Protein AF-0000000067528818 (afdb_homodimer)

Radius of gyration: 18.02 Å; Cα contacts (8 Å, |Δi|>4): 365; chains: 2; bounding box: 29×52×36 Å

Foldseek 3Di:
DQVVVLVVLLVCLVPPVVLDQDDLVSQQVCLVVVNDQAEEAAQPPDQPDDPVRSVVVNVVSCVVSVHHYDHHHHPVSSCVSNVNPDPDDPDDDDDDDDDPCVVVVVVVVVVD/DQVVVLVVLLVCLVPPVVLDQDDLVSQQVCLVVVNDQAEEAEQPPDQPDDPVRSVVVNVVSCVVSVHHYDHHHHPVSSCVSNVNPDPDDPDDDDDDDDDPCVVVVVVVVVVD

Secondary structure (DSSP, 8-state):
-HHHHHHHHHHHHHHHGGGEEESHHHHHHHHHTT-EEEEEE-TT--TTS-TT-HHHHHHHHHHHTT--EEE-S-HHHHHHHTT-------EEEEESS--TTHHHHHHHHHH-/-HHHHHHHHHHHHHHHGGGEEESHHHHHHHHHTT-EEEEEE-TT--TTS-TT-HHHHHHHHHHHTT--EEE-S-HHHHHHHTT-------EEEEESS--TTHHHHHHHHHH-

Solvent-accessible surface area (backbone atoms only — not comparable to full-atom values): 12079 Å² total; per-residue (Å²): 107,51,65,58,49,48,53,50,47,31,50,35,47,74,76,44,44,87,40,53,27,71,24,62,48,44,32,47,50,33,48,75,68,72,35,52,54,37,38,42,26,22,60,71,55,69,77,76,53,60,99,77,31,59,64,56,52,40,53,50,50,29,58,74,67,68,38,53,65,45,74,41,53,42,23,64,56,49,11,59,38,59,70,43,74,68,38,51,35,45,26,40,25,36,44,60,71,94,55,100,52,49,68,61,50,53,53,49,59,69,70,101,107,51,65,58,49,47,52,50,46,31,50,36,47,74,76,45,44,85,40,53,26,70,24,63,49,44,32,47,51,33,48,75,68,71,35,54,55,37,38,42,26,22,59,73,54,68,76,77,51,58,97,78,28,60,65,56,52,40,53,51,51,30,59,74,67,68,39,53,65,46,73,42,51,41,23,64,54,51,12,58,38,61,69,43,74,66,37,50,33,45,26,39,23,37,46,60,70,93,54,100,52,48,67,61,51,51,52,49,59,70,70,101

Nearest PDB structures (foldseek):
  2aif-assembly1_A  TM=6.571E-01  e=7.294E-05  Cryptosporidium parvum
  5fj4-assembly1_C  TM=5.829E-01  e=1.797E-02  Archaeoglobus fulgidus DSM 4304
  1wo8-assembly1_A  TM=5.566E-01  e=2.488E+00  Thermus thermophilus HB8
  5tao-assembly1_A  TM=2.123E-01  e=6.500E+00  Haloferax volcanii DS2
  2aif-assembly1_A  TM=6.573E-01  e=1.441E-04  Cryptosporidium parvum

pLDDT: mean 85.09, std 13.99, range [44.59, 97.56]

Structure (mmCIF, N/CA/C/O backbone):
data_AF-0000000067528818-model_v1
#
loop_
_entity.id
_entity.type
_entity.pdbx_description
1 polymer '13 kDa ribonucleoprotein-associated protein'
#
loop_
_atom_site.group_PDB
_atom_site.id
_atom_site.type_symbol
_atom_site.label_atom_id
_atom_site.label_alt_id
_atom_site.label_comp_id
_atom_site.label_asym_id
_atom_site.label_entity_id
_atom_site.label_seq_id
_atom_site.pdbx_PDB_ins_code
_atom_site.Cartn_x
_atom_site.Cartn_y
_atom_site.Cartn_z
_atom_site.occupancy
_atom_site.B_iso_or_equiv
_atom_site.auth_seq_id
_atom_site.auth_comp_id
_atom_site.auth_asym_id
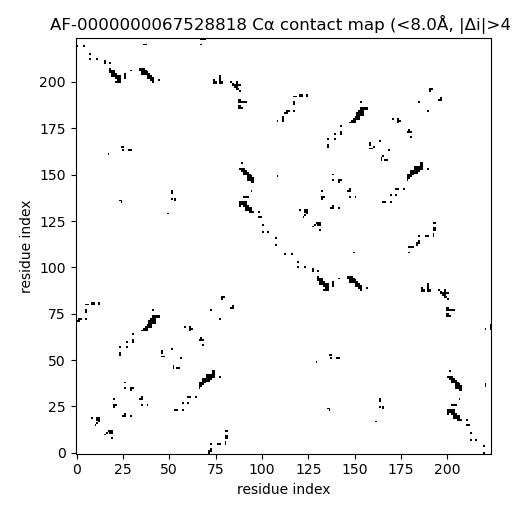_atom_site.auth_atom_id
_atom_site.pdbx_PDB_model_num
ATOM 1 N N . LEU A 1 1 ? -13.383 -22.234 -3.006 1 90.56 1 LEU A N 1
ATOM 2 C CA . LEU A 1 1 ? -12.477 -21.422 -3.818 1 90.56 1 LEU A CA 1
ATOM 3 C C . LEU A 1 1 ? -11.484 -20.672 -2.941 1 90.56 1 LEU A C 1
ATOM 5 O O . LEU A 1 1 ? -10.281 -20.656 -3.225 1 90.56 1 LEU A O 1
ATOM 9 N N . ALA A 1 2 ? -12.016 -20.219 -1.783 1 93.44 2 ALA A N 1
ATOM 10 C CA . ALA A 1 2 ? -11.156 -19.453 -0.89 1 93.44 2 ALA A CA 1
ATOM 11 C C . ALA A 1 2 ? -10 -20.312 -0.371 1 93.44 2 ALA A C 1
ATOM 13 O O . ALA A 1 2 ? -8.844 -19.875 -0.374 1 93.44 2 ALA A O 1
ATOM 14 N N . ASN A 1 3 ? -10.281 -21.5 0.004 1 94.06 3 ASN A N 1
ATOM 15 C CA . ASN A 1 3 ? -9.242 -22.391 0.51 1 94.06 3 ASN A CA 1
ATOM 16 C C . ASN A 1 3 ? -8.234 -22.734 -0.575 1 94.06 3 ASN A C 1
ATOM 18 O O . ASN A 1 3 ? -7.027 -22.797 -0.312 1 94.06 3 ASN A O 1
ATOM 22 N N . GLU A 1 4 ? -8.688 -22.984 -1.765 1 95.44 4 GLU A N 1
ATOM 23 C CA . GLU A 1 4 ? -7.805 -23.297 -2.881 1 95.44 4 GLU A CA 1
ATOM 24 C C . GLU A 1 4 ? -6.883 -22.125 -3.195 1 95.44 4 GLU A C 1
ATOM 26 O O . GLU A 1 4 ? -5.707 -22.312 -3.502 1 95.44 4 GLU A O 1
ATOM 31 N N . LEU A 1 5 ? -7.445 -20.984 -3.107 1 96.56 5 LEU A N 1
ATOM 32 C CA . LEU A 1 5 ? -6.664 -19.781 -3.35 1 96.56 5 LEU A CA 1
ATOM 33 C C . LEU A 1 5 ? -5.562 -19.625 -2.307 1 96.56 5 LEU A C 1
ATOM 35 O O . LEU A 1 5 ? -4.41 -19.359 -2.65 1 96.56 5 LEU A O 1
ATOM 39 N N . LEU A 1 6 ? -5.957 -19.875 -1.068 1 95.62 6 LEU A N 1
ATOM 40 C CA . LEU A 1 6 ? -5 -19.719 0.022 1 95.62 6 LEU A CA 1
ATOM 41 C C . LEU A 1 6 ? -3.865 -20.719 -0.096 1 95.62 6 LEU A C 1
ATOM 43 O O . LEU A 1 6 ? -2.697 -20.375 0.102 1 95.62 6 LEU A O 1
ATOM 47 N N . VAL A 1 7 ? -4.23 -21.938 -0.459 1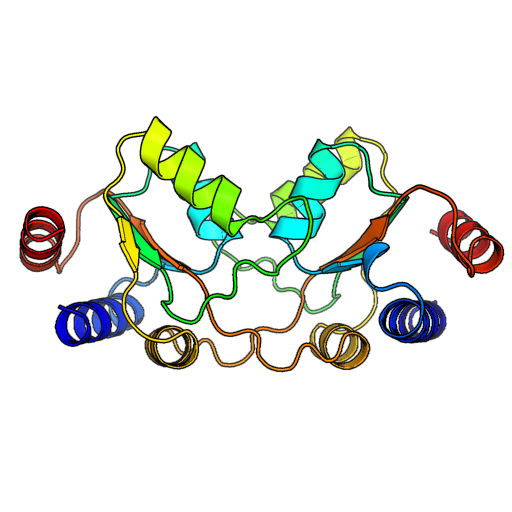 96.12 7 VAL A N 1
ATOM 48 C CA . VAL A 1 7 ? -3.227 -22.984 -0.625 1 96.12 7 VAL A CA 1
ATOM 49 C C . VAL A 1 7 ? -2.293 -22.625 -1.779 1 96.12 7 VAL A C 1
ATOM 51 O O . VAL A 1 7 ? -1.073 -22.766 -1.663 1 96.12 7 VAL A O 1
ATOM 54 N N . LEU A 1 8 ? -2.857 -22.156 -2.826 1 96.88 8 LEU A N 1
ATOM 55 C CA . LEU A 1 8 ? -2.07 -21.766 -3.988 1 96.88 8 LEU A CA 1
ATOM 56 C C . LEU A 1 8 ? -1.09 -20.641 -3.633 1 96.88 8 LEU A C 1
ATOM 58 O O . LEU A 1 8 ? 0.102 -20.75 -3.934 1 96.88 8 LEU A O 1
ATOM 62 N N . ILE A 1 9 ? -1.571 -19.656 -2.959 1 95.81 9 ILE A N 1
ATOM 63 C CA . ILE A 1 9 ? -0.753 -18.516 -2.598 1 95.81 9 ILE A CA 1
ATOM 64 C C . ILE A 1 9 ? 0.379 -18.953 -1.673 1 95.81 9 ILE A C 1
ATOM 66 O O . ILE A 1 9 ? 1.528 -18.531 -1.849 1 95.81 9 ILE A O 1
ATOM 70 N N . GLN A 1 10 ? 0.026 -19.703 -0.75 1 93.38 10 GLN A N 1
ATOM 71 C CA . GLN A 1 10 ? 1.021 -20.188 0.201 1 93.38 10 GLN A CA 1
ATOM 72 C C . GLN A 1 10 ? 2.129 -20.969 -0.508 1 93.38 10 GLN A C 1
ATOM 74 O O . GLN A 1 10 ? 3.312 -20.75 -0.243 1 93.38 10 GLN A O 1
ATOM 79 N N . GLN A 1 11 ? 1.772 -21.812 -1.364 1 94.19 11 GLN A N 1
ATOM 80 C CA . GLN A 1 11 ? 2.742 -22.609 -2.107 1 94.19 11 GLN A CA 1
ATOM 81 C C . GLN A 1 11 ? 3.596 -21.734 -3.018 1 94.19 11 GLN A C 1
ATOM 83 O O . GLN A 1 11 ? 4.82 -21.875 -3.061 1 94.19 11 GLN A O 1
ATOM 88 N N . MET A 1 12 ? 2.963 -20.844 -3.684 1 93.5 12 MET A N 1
ATOM 89 C CA . MET A 1 12 ? 3.689 -19.969 -4.598 1 93.5 12 MET A CA 1
ATOM 90 C C . MET A 1 12 ? 4.656 -19.062 -3.832 1 93.5 12 MET A C 1
ATOM 92 O O . MET A 1 12 ? 5.77 -18.812 -4.289 1 93.5 12 MET A O 1
ATOM 96 N N . TYR A 1 13 ? 4.156 -18.625 -2.699 1 89.19 13 TYR A N 1
ATOM 97 C CA . TYR A 1 13 ? 5.027 -17.797 -1.877 1 89.19 13 TYR A CA 1
ATOM 98 C C . TYR A 1 13 ? 6.316 -18.531 -1.529 1 89.19 13 TYR A C 1
ATOM 100 O O . TYR A 1 13 ? 7.395 -17.938 -1.532 1 89.19 13 TYR A O 1
ATOM 108 N N . HIS A 1 14 ? 6.258 -19.859 -1.301 1 86.25 14 HIS A N 1
ATOM 109 C CA . HIS A 1 14 ? 7.414 -20.656 -0.908 1 86.25 14 HIS A CA 1
ATOM 110 C C . HIS A 1 14 ? 8.258 -21.031 -2.119 1 86.25 14 HIS A C 1
ATOM 112 O O . HIS A 1 14 ? 9.492 -21.031 -2.047 1 86.25 14 HIS A O 1
ATOM 118 N N . ILE A 1 15 ? 7.652 -21.297 -3.262 1 87.81 15 ILE A N 1
ATOM 119 C CA . ILE A 1 15 ? 8.344 -21.922 -4.383 1 87.81 15 ILE A CA 1
ATOM 120 C C . ILE A 1 15 ? 8.75 -20.859 -5.398 1 87.81 15 ILE A C 1
ATOM 122 O O . ILE A 1 15 ? 9.844 -20.922 -5.965 1 87.81 15 ILE A O 1
ATOM 126 N N . GLU A 1 16 ? 7.855 -19.859 -5.668 1 88.88 16 GLU A N 1
ATOM 127 C CA . GLU A 1 16 ? 8.055 -18.859 -6.711 1 88.88 16 GLU A CA 1
ATOM 128 C C . GLU A 1 16 ? 7.445 -17.516 -6.316 1 88.88 16 GLU A C 1
ATOM 130 O O . GLU A 1 16 ? 6.629 -16.969 -7.051 1 88.88 16 GLU A O 1
ATOM 135 N N . ARG A 1 17 ? 7.992 -16.938 -5.285 1 84 17 ARG A N 1
ATOM 136 C CA . ARG A 1 17 ? 7.535 -15.68 -4.695 1 84 17 ARG A CA 1
ATOM 137 C C . ARG A 1 17 ? 7.457 -14.578 -5.75 1 84 17 ARG A C 1
ATOM 139 O O . ARG A 1 17 ? 6.57 -13.719 -5.691 1 84 17 ARG A O 1
ATOM 146 N N . SER A 1 18 ? 8.273 -14.703 -6.75 1 82.31 18 SER A N 1
ATOM 147 C CA . SER A 1 18 ? 8.359 -13.672 -7.773 1 82.31 18 SER A CA 1
ATOM 148 C C . SER A 1 18 ? 7.094 -13.633 -8.625 1 82.31 18 SER A C 1
ATOM 150 O O . SER A 1 18 ? 6.859 -12.664 -9.352 1 82.31 18 SER A O 1
ATOM 152 N N . MET A 1 19 ? 6.242 -14.625 -8.469 1 90.81 19 MET A N 1
ATOM 153 C CA . MET A 1 19 ? 5.004 -14.719 -9.234 1 90.81 19 MET A CA 1
ATOM 154 C C . MET A 1 19 ? 3.865 -13.992 -8.523 1 90.81 19 MET A C 1
ATOM 156 O O . MET A 1 19 ? 2.785 -13.82 -9.094 1 90.81 19 MET A O 1
ATOM 160 N N . LEU A 1 20 ? 4.195 -13.531 -7.348 1 91.88 20 LEU A N 1
ATOM 161 C CA . LEU A 1 20 ? 3.137 -12.906 -6.566 1 91.88 20 LEU A CA 1
ATOM 162 C C . LEU A 1 20 ? 3.373 -11.406 -6.441 1 91.88 20 LEU A C 1
ATOM 164 O O . LEU A 1 20 ? 4.5 -10.969 -6.191 1 91.88 20 LEU A O 1
ATOM 168 N N . PHE A 1 21 ? 2.344 -10.68 -6.715 1 86.12 21 PHE A N 1
ATOM 169 C CA . PHE A 1 21 ? 2.291 -9.281 -6.316 1 86.12 21 PHE A CA 1
ATOM 170 C C . PHE A 1 21 ? 1.448 -9.102 -5.062 1 86.12 21 PHE A C 1
ATOM 172 O O . PHE A 1 21 ? 0.275 -9.484 -5.035 1 86.12 21 PHE A O 1
ATOM 179 N N . ILE A 1 22 ? 2.07 -8.586 -4.098 1 82.88 22 ILE A N 1
ATOM 180 C CA . ILE A 1 22 ? 1.432 -8.562 -2.785 1 82.88 22 ILE A CA 1
ATOM 181 C C . ILE A 1 22 ? 1.198 -7.109 -2.359 1 82.88 22 ILE A C 1
ATOM 183 O O . ILE A 1 22 ? 2.133 -6.309 -2.33 1 82.88 22 ILE A O 1
ATOM 187 N N . GLY A 1 23 ? -0.163 -6.816 -2.109 1 80.5 23 GLY A N 1
ATOM 188 C CA . GLY A 1 23 ? -0.518 -5.473 -1.678 1 80.5 23 GLY A CA 1
ATOM 189 C C . GLY A 1 23 ? -1.084 -4.617 -2.795 1 80.5 23 GLY A C 1
ATOM 190 O O . GLY A 1 23 ? -0.802 -4.855 -3.971 1 80.5 23 GLY A O 1
ATOM 191 N N . LEU A 1 24 ? -1.808 -3.578 -2.406 1 74.56 24 LEU A N 1
ATOM 192 C CA . LEU A 1 24 ? -2.553 -2.754 -3.352 1 74.56 24 LEU A CA 1
ATOM 193 C C . LEU A 1 24 ? -1.612 -2.09 -4.352 1 74.56 24 LEU A C 1
ATOM 195 O O . LEU A 1 24 ? -1.894 -2.064 -5.555 1 74.56 24 LEU A O 1
ATOM 199 N N . ILE A 1 25 ? -0.49 -1.651 -3.955 1 70.25 25 ILE A N 1
ATOM 200 C CA . ILE A 1 25 ? 0.435 -0.916 -4.812 1 70.25 25 ILE A CA 1
ATOM 201 C C . ILE A 1 25 ? 1.064 -1.865 -5.828 1 70.25 25 ILE A C 1
ATOM 203 O O . ILE A 1 25 ? 1.094 -1.572 -7.023 1 70.25 25 ILE A O 1
ATOM 207 N N . ASP A 1 26 ? 1.555 -2.973 -5.355 1 76.31 26 ASP A N 1
ATOM 208 C CA . ASP A 1 26 ? 2.174 -3.945 -6.25 1 76.31 26 ASP A CA 1
ATOM 209 C C . ASP A 1 26 ? 1.158 -4.496 -7.25 1 76.31 26 ASP A C 1
ATOM 211 O O . ASP A 1 26 ? 1.467 -4.648 -8.438 1 76.31 26 ASP A O 1
ATOM 215 N N . VAL A 1 27 ? 0.043 -4.641 -6.727 1 87.12 27 VAL A N 1
ATOM 216 C CA . VAL A 1 27 ? -0.998 -5.203 -7.582 1 87.12 27 VAL A CA 1
ATOM 217 C C . VAL A 1 27 ? -1.405 -4.18 -8.641 1 87.12 27 VAL A C 1
ATOM 219 O O . VAL A 1 27 ? -1.474 -4.5 -9.828 1 87.12 27 VAL A O 1
ATOM 222 N N . ILE A 1 28 ? -1.637 -2.928 -8.219 1 81.06 28 ILE A N 1
ATOM 223 C CA . ILE A 1 28 ? -2.01 -1.884 -9.164 1 81.06 28 ILE A CA 1
ATOM 224 C C . ILE A 1 28 ? -0.896 -1.7 -10.195 1 81.06 28 ILE A C 1
ATOM 226 O O . ILE A 1 28 ? -1.157 -1.647 -11.398 1 81.06 28 ILE A O 1
ATOM 230 N N . SER A 1 29 ? 0.33 -1.678 -9.758 1 76.88 29 SER A N 1
ATOM 231 C CA . SER A 1 29 ? 1.466 -1.506 -10.656 1 76.88 29 SER A CA 1
ATOM 232 C C . SER A 1 29 ? 1.572 -2.666 -11.641 1 76.88 29 SER A C 1
ATOM 234 O O . SER A 1 29 ? 1.881 -2.463 -12.812 1 76.88 29 SER A O 1
ATOM 236 N N . SER A 1 30 ? 1.435 -3.83 -11.188 1 86.31 30 SER A N 1
ATOM 237 C CA . SER A 1 30 ? 1.515 -5.008 -12.039 1 86.31 30 SER A CA 1
ATOM 238 C C . SER A 1 30 ? 0.466 -4.957 -13.148 1 86.31 30 SER A C 1
ATOM 240 O O . SER A 1 30 ? 0.734 -5.363 -14.281 1 86.31 30 SER A O 1
ATOM 242 N N . MET A 1 31 ? -0.702 -4.418 -12.789 1 89.75 31 MET A N 1
ATOM 243 C CA . MET A 1 31 ? -1.762 -4.301 -13.789 1 89.75 31 MET A CA 1
ATOM 244 C C . MET A 1 31 ? -1.397 -3.264 -14.844 1 89.75 31 MET A C 1
ATOM 246 O O . MET A 1 31 ? -1.634 -3.479 -16.031 1 89.75 31 MET A O 1
ATOM 250 N N . GLU A 1 32 ? -0.893 -2.23 -14.32 1 82.25 32 GLU A N 1
ATOM 251 C CA . GLU A 1 32 ? -0.479 -1.166 -15.227 1 82.25 32 GLU A CA 1
ATOM 252 C C . GLU A 1 32 ? 0.574 -1.662 -16.219 1 82.25 32 GLU A C 1
ATOM 254 O O . GLU A 1 32 ? 0.614 -1.217 -17.359 1 82.25 32 GLU A O 1
ATOM 259 N N . GLN A 1 33 ? 1.314 -2.627 -15.875 1 84.44 33 GLN A N 1
ATOM 260 C CA . GLN A 1 33 ? 2.389 -3.18 -16.688 1 84.44 33 GLN A CA 1
ATOM 261 C C . GLN A 1 33 ? 1.925 -4.43 -17.438 1 84.44 33 GLN A C 1
ATOM 263 O O . GLN A 1 33 ? 2.727 -5.102 -18.078 1 84.44 33 GLN A O 1
ATOM 268 N N . ASN A 1 34 ? 0.671 -4.781 -17.297 1 92.19 34 ASN A N 1
ATOM 269 C CA . ASN A 1 34 ? 0.068 -5.93 -17.969 1 92.19 34 ASN A CA 1
ATOM 270 C C . ASN A 1 34 ? 0.748 -7.234 -17.562 1 92.19 34 ASN A C 1
ATOM 272 O O . ASN A 1 34 ? 0.993 -8.102 -18.406 1 92.19 34 ASN A O 1
ATOM 276 N N . LEU A 1 35 ? 1.01 -7.383 -16.297 1 92.19 35 LEU A N 1
ATOM 277 C CA . LEU A 1 35 ? 1.716 -8.555 -15.789 1 92.19 35 LEU A CA 1
ATOM 278 C C . LEU A 1 35 ? 0.8 -9.406 -14.914 1 92.19 35 LEU A C 1
ATOM 280 O O . LEU A 1 35 ? 1.257 -10.352 -14.266 1 92.19 35 LEU A O 1
ATOM 284 N N . THR A 1 36 ? -0.47 -9.164 -14.93 1 96.19 36 THR A N 1
ATOM 285 C CA . THR A 1 36 ? -1.365 -9.766 -13.945 1 96.19 36 THR A CA 1
ATOM 286 C C . THR A 1 36 ? -2.295 -10.773 -14.617 1 96.19 36 THR A C 1
ATOM 288 O O . THR A 1 36 ? -2.955 -10.453 -15.609 1 96.19 36 THR A O 1
ATOM 291 N N . GLU A 1 37 ? -2.318 -11.992 -14.031 1 96.81 37 GLU A N 1
ATOM 292 C CA . GLU A 1 37 ? -3.221 -13.047 -14.492 1 96.81 37 GLU A CA 1
ATOM 293 C C . GLU A 1 37 ? -4.609 -12.891 -13.883 1 96.81 37 GLU A C 1
ATOM 295 O O . GLU A 1 37 ? -5.613 -12.922 -14.594 1 96.81 37 GLU A O 1
ATOM 300 N N . PHE A 1 38 ? -4.73 -12.797 -12.633 1 97.38 38 PHE A N 1
ATOM 301 C CA . PHE A 1 38 ? -5.965 -12.484 -11.914 1 97.38 38 PHE A CA 1
ATOM 302 C C . PHE A 1 38 ? -5.656 -11.914 -10.539 1 97.38 38 PHE A C 1
ATOM 304 O O . PHE A 1 38 ? -4.508 -11.945 -10.086 1 97.38 38 PHE A O 1
ATOM 311 N N . ILE A 1 39 ? -6.738 -11.367 -9.867 1 97.06 39 ILE A N 1
ATOM 312 C CA . ILE A 1 39 ? -6.555 -10.656 -8.602 1 97.06 39 ILE A CA 1
ATOM 313 C C . ILE A 1 39 ? -7.449 -11.273 -7.531 1 97.06 39 ILE A C 1
ATOM 315 O O . ILE A 1 39 ? -8.609 -11.602 -7.793 1 97.06 39 ILE A O 1
ATOM 319 N N . ILE A 1 40 ? -6.887 -11.438 -6.34 1 96.06 40 ILE A N 1
ATOM 320 C CA . ILE A 1 40 ? -7.621 -11.828 -5.141 1 96.06 40 ILE A CA 1
ATOM 321 C C . ILE A 1 40 ? -7.73 -10.633 -4.191 1 96.06 40 ILE A C 1
ATOM 323 O O . ILE A 1 40 ? -6.719 -10.039 -3.816 1 96.06 40 ILE A O 1
ATOM 327 N N . LEU A 1 41 ? -8.961 -10.281 -3.832 1 92.75 41 LEU A N 1
ATOM 328 C CA . LEU A 1 41 ? -9.234 -9.188 -2.906 1 92.75 41 LEU A CA 1
ATOM 329 C C . LEU A 1 41 ? -9.797 -9.711 -1.592 1 92.75 41 LEU A C 1
ATOM 331 O O . LEU A 1 41 ? -10.633 -10.625 -1.591 1 92.75 41 LEU A O 1
ATOM 335 N N . ALA A 1 42 ? -9.281 -9.047 -0.513 1 90.69 42 ALA A N 1
ATOM 336 C CA . ALA A 1 42 ? -9.836 -9.43 0.783 1 90.69 42 ALA A CA 1
ATOM 337 C C . ALA A 1 42 ? -11.289 -8.977 0.911 1 90.69 42 ALA A C 1
ATOM 339 O O . ALA A 1 42 ? -11.641 -7.863 0.513 1 90.69 42 ALA A O 1
ATOM 340 N N . GLU A 1 43 ? -12.109 -9.875 1.493 1 90.44 43 GLU A N 1
ATOM 341 C CA . GLU A 1 43 ? -13.531 -9.602 1.643 1 90.44 43 GLU A CA 1
ATOM 342 C C . GLU A 1 43 ? -13.781 -8.523 2.688 1 90.44 43 GLU A C 1
ATOM 344 O O . GLU A 1 43 ? -14.781 -7.801 2.617 1 90.44 43 GLU A O 1
ATOM 349 N N . ASP A 1 44 ? -12.922 -8.531 3.656 1 81.81 44 ASP A N 1
ATOM 350 C CA . ASP A 1 44 ? -13.125 -7.609 4.77 1 81.81 44 ASP A CA 1
ATOM 351 C C . ASP A 1 44 ? -12.406 -6.289 4.523 1 81.81 44 ASP A C 1
ATOM 353 O O . ASP A 1 44 ? -12.195 -5.508 5.453 1 81.81 44 ASP A O 1
ATOM 357 N N . THR A 1 45 ? -11.945 -6.117 3.23 1 76 45 THR A N 1
ATOM 358 C CA . THR A 1 45 ? -11.367 -4.82 2.889 1 76 45 THR A CA 1
ATOM 359 C C . THR A 1 45 ? -12.438 -3.732 2.914 1 76 45 THR A C 1
ATOM 361 O O . THR A 1 45 ? -13.508 -3.889 2.314 1 76 45 THR A O 1
ATOM 364 N N . THR A 1 46 ? -12.383 -2.891 3.895 1 58.44 46 THR A N 1
ATOM 365 C CA . THR A 1 46 ? -13.398 -1.853 4.035 1 58.44 46 THR A CA 1
ATOM 366 C C . THR A 1 46 ? -13.188 -0.744 3.008 1 58.44 46 THR A C 1
ATOM 368 O O . THR A 1 46 ? -12.047 -0.444 2.639 1 58.44 46 THR A O 1
ATOM 371 N N . HIS A 1 47 ? -14.242 -0.441 2.223 1 53.28 47 HIS A N 1
ATOM 372 C CA . HIS A 1 47 ? -14.328 0.65 1.258 1 53.28 47 HIS A CA 1
ATOM 373 C C . HIS A 1 47 ? -13.984 1.987 1.907 1 53.28 47 HIS A C 1
ATOM 375 O O . HIS A 1 47 ? -13.891 3.008 1.221 1 53.28 47 HIS A O 1
ATOM 381 N N . LEU A 1 48 ? -14.102 1.94 3.199 1 45.38 48 LEU A N 1
ATOM 382 C CA . LEU A 1 48 ? -14.094 3.23 3.879 1 45.38 48 LEU A CA 1
ATOM 383 C C . LEU A 1 48 ? -12.812 4 3.561 1 45.38 48 LEU A C 1
ATOM 385 O O . LEU A 1 48 ? -12.617 5.117 4.047 1 45.38 48 LEU A O 1
ATOM 389 N N . LEU A 1 49 ? -12.016 3.389 3.025 1 44.78 49 LEU A N 1
ATOM 390 C CA . LEU A 1 49 ? -10.828 4.238 2.943 1 44.78 49 LEU A CA 1
ATOM 391 C C . LEU A 1 49 ? -11.102 5.473 2.096 1 44.78 49 LEU A C 1
ATOM 393 O O . LEU A 1 49 ? -12.078 5.508 1.336 1 44.78 49 LEU A O 1
ATOM 397 N N . ALA A 1 50 ? -10.211 6.492 2.145 1 44.59 50 ALA A N 1
ATOM 398 C CA . ALA A 1 50 ? -10.32 7.906 1.791 1 44.59 50 ALA A CA 1
ATOM 399 C C . ALA A 1 50 ? -10.758 8.078 0.341 1 44.59 50 ALA A C 1
ATOM 401 O O . ALA A 1 50 ? -10.703 7.129 -0.448 1 44.59 50 ALA A O 1
ATOM 402 N N . PRO A 1 51 ? -11.195 9.25 0.029 1 45.5 51 PRO A N 1
ATOM 403 C CA . PRO A 1 51 ? -11.664 9.766 -1.259 1 45.5 51 PRO A CA 1
ATOM 404 C C . PRO A 1 51 ? -10.938 9.148 -2.447 1 45.5 51 PRO A C 1
ATOM 406 O O . PRO A 1 51 ? -11.508 9.008 -3.527 1 45.5 51 PRO A O 1
ATOM 409 N N . LEU A 1 52 ? -9.719 8.836 -2.314 1 50.19 52 LEU A N 1
ATOM 410 C CA . LEU A 1 52 ? -8.984 8.258 -3.438 1 50.19 52 LEU A CA 1
ATOM 411 C C . LEU A 1 52 ? -8.883 6.746 -3.301 1 50.19 52 LEU A C 1
ATOM 413 O O . LEU A 1 52 ? -7.922 6.141 -3.775 1 50.19 52 LEU A O 1
ATOM 417 N N . ASN A 1 53 ? -9.914 6.023 -3.004 1 58.09 53 ASN A N 1
ATOM 418 C CA . ASN A 1 53 ? -10.094 4.629 -2.623 1 58.09 53 ASN A CA 1
ATOM 419 C C . ASN A 1 53 ? -9.328 3.691 -3.557 1 58.09 53 ASN A C 1
ATOM 421 O O . ASN A 1 53 ? -9.727 3.5 -4.707 1 58.09 53 ASN A O 1
ATOM 425 N N . PHE A 1 54 ? -8.125 3.281 -3.203 1 62.06 54 PHE A N 1
ATOM 426 C CA . PHE A 1 54 ? -7.27 2.398 -3.992 1 62.06 54 PHE A CA 1
ATOM 427 C C . PHE A 1 54 ? -8.016 1.123 -4.367 1 62.06 54 PHE A C 1
ATOM 429 O O . PHE A 1 54 ? -7.805 0.575 -5.453 1 62.06 54 PHE A O 1
ATOM 436 N N . LEU A 1 55 ? -8.914 0.878 -3.492 1 72.75 55 LEU A N 1
ATOM 437 C CA . LEU A 1 55 ? -9.656 -0.328 -3.848 1 72.75 55 LEU A CA 1
ATOM 438 C C . LEU A 1 55 ? -10.531 -0.083 -5.07 1 72.75 55 LEU A C 1
ATOM 440 O O . LEU A 1 55 ? -10.594 -0.917 -5.977 1 72.75 55 LEU A O 1
ATOM 444 N N . THR A 1 56 ? -11.109 1.091 -4.984 1 76.81 56 THR A N 1
ATOM 445 C CA . THR A 1 56 ? -11.938 1.422 -6.137 1 76.81 56 THR A CA 1
ATOM 446 C C . THR A 1 56 ? -11.078 1.604 -7.387 1 76.81 56 THR A C 1
ATOM 448 O O . THR A 1 56 ? -11.453 1.153 -8.469 1 76.81 56 THR A O 1
ATOM 451 N N . ARG A 1 57 ? -10 2.25 -7.25 1 75.69 57 ARG A N 1
ATOM 452 C CA . ARG A 1 57 ? -9.078 2.426 -8.367 1 75.69 57 ARG A CA 1
ATOM 453 C C . ARG A 1 57 ? -8.609 1.079 -8.906 1 75.69 57 ARG A C 1
ATOM 455 O O . ARG A 1 57 ? -8.57 0.874 -10.125 1 75.69 57 ARG A O 1
ATOM 462 N N . LEU A 1 58 ? -8.312 0.231 -8.023 1 83.81 58 LEU A N 1
ATOM 463 C CA . LEU A 1 58 ? -7.859 -1.103 -8.406 1 83.81 58 LEU A CA 1
ATOM 464 C C . LEU A 1 58 ? -8.938 -1.836 -9.195 1 83.81 58 LEU A C 1
ATOM 466 O O . LEU A 1 58 ? -8.672 -2.332 -10.297 1 83.81 58 LEU A O 1
ATOM 470 N N . THR A 1 59 ? -10.148 -1.846 -8.633 1 89.81 59 THR A N 1
ATOM 471 C CA . THR A 1 59 ? -11.203 -2.621 -9.266 1 89.81 59 THR A CA 1
ATOM 472 C C . THR A 1 59 ? -11.594 -2.006 -10.609 1 89.81 59 THR A C 1
ATOM 474 O O . THR A 1 59 ? -11.883 -2.725 -11.57 1 89.81 59 THR A O 1
ATOM 477 N N . LYS A 1 60 ? -11.555 -0.699 -10.625 1 88.5 60 LYS A N 1
ATOM 478 C CA . LYS A 1 60 ? -11.844 -0.019 -11.883 1 88.5 60 LYS A CA 1
ATOM 479 C C . LYS A 1 60 ? -10.797 -0.343 -12.938 1 88.5 60 LYS A C 1
ATOM 481 O O . LYS A 1 60 ? -11.133 -0.605 -14.094 1 88.5 60 LYS A O 1
ATOM 486 N N . LEU A 1 61 ? -9.602 -0.323 -12.602 1 88.44 61 LEU A N 1
ATOM 487 C CA . LEU A 1 61 ? -8.508 -0.664 -13.508 1 88.44 61 LEU A CA 1
ATOM 488 C C . LEU A 1 61 ? -8.609 -2.115 -13.961 1 88.44 61 LEU A C 1
ATOM 490 O O . LEU A 1 61 ? -8.398 -2.418 -15.133 1 88.44 61 LEU A O 1
ATOM 494 N N . ALA A 1 62 ? -8.906 -3.021 -13.031 1 94.75 62 ALA A N 1
ATOM 495 C CA . ALA A 1 62 ? -9.086 -4.434 -13.359 1 94.75 62 ALA A CA 1
ATOM 496 C C . ALA A 1 62 ? -10.188 -4.621 -14.398 1 94.75 62 ALA A C 1
ATOM 498 O O . ALA A 1 62 ? -10.023 -5.383 -15.359 1 94.75 62 ALA A O 1
ATOM 499 N N . ASP A 1 63 ? -11.273 -3.893 -14.203 1 95.25 63 ASP A N 1
ATOM 500 C CA . ASP A 1 63 ? -12.391 -3.951 -15.148 1 95.25 63 ASP A CA 1
ATOM 501 C C . ASP A 1 63 ? -11.984 -3.393 -16.516 1 95.25 63 ASP A C 1
ATOM 503 O O . ASP A 1 63 ? -12.266 -4.004 -17.547 1 95.25 63 ASP A O 1
ATOM 507 N N . ALA A 1 64 ? -11.328 -2.346 -16.453 1 94.25 64 ALA A N 1
ATOM 508 C CA . ALA A 1 64 ? -10.906 -1.693 -17.688 1 94.25 64 ALA A CA 1
ATOM 509 C C . ALA A 1 64 ? -9.961 -2.584 -18.484 1 94.25 64 ALA A C 1
ATOM 511 O O . ALA A 1 64 ? -9.961 -2.561 -19.719 1 94.25 64 ALA A O 1
ATOM 512 N N . LYS A 1 65 ? -9.203 -3.383 -17.844 1 94.44 65 LYS A N 1
ATOM 513 C CA . LYS A 1 65 ? -8.203 -4.23 -18.484 1 94.44 65 LYS A CA 1
ATOM 514 C C . LYS A 1 65 ? -8.711 -5.66 -18.641 1 94.44 65 LYS A C 1
ATOM 516 O O . LYS A 1 65 ? -7.973 -6.543 -19.078 1 94.44 65 LYS A O 1
ATOM 521 N N . ASN A 1 66 ? -9.914 -5.91 -18.172 1 95.69 66 ASN A N 1
ATOM 522 C CA . ASN A 1 66 ? -10.539 -7.227 -18.219 1 95.69 66 ASN A CA 1
ATOM 523 C C . ASN A 1 66 ? -9.734 -8.266 -17.453 1 95.69 66 ASN A C 1
ATOM 525 O O . ASN A 1 66 ? -9.508 -9.375 -17.938 1 95.69 66 ASN A O 1
ATOM 529 N N . ILE A 1 67 ? -9.281 -7.906 -16.344 1 96.94 67 ILE A N 1
ATOM 530 C CA . ILE A 1 67 ? -8.562 -8.828 -15.477 1 96.94 67 ILE A CA 1
ATOM 531 C C . ILE A 1 67 ? -9.523 -9.461 -14.477 1 96.94 67 ILE A C 1
ATOM 533 O O . ILE A 1 67 ? -10.18 -8.758 -13.703 1 96.94 67 ILE A O 1
ATOM 537 N N . PRO A 1 68 ? -9.609 -10.781 -14.477 1 97.5 68 PRO A N 1
ATOM 538 C CA . PRO A 1 68 ? -10.484 -11.445 -13.508 1 97.5 68 PRO A CA 1
ATOM 539 C C . PRO A 1 68 ? -10.102 -11.125 -12.062 1 97.5 68 PRO A C 1
ATOM 541 O O . PRO A 1 68 ? -8.914 -11.094 -11.727 1 97.5 68 PRO A O 1
ATOM 544 N N . HIS A 1 69 ? -11.062 -10.789 -11.258 1 97 69 HIS A N 1
ATOM 545 C CA . HIS A 1 69 ? -10.805 -10.555 -9.836 1 97 69 HIS A CA 1
ATOM 546 C C . HIS A 1 69 ? -11.953 -11.078 -8.977 1 97 69 HIS A C 1
ATOM 548 O O . HIS A 1 69 ? -13.086 -11.203 -9.445 1 97 69 HIS A O 1
ATOM 554 N N . ILE A 1 70 ? -11.57 -11.438 -7.734 1 96.38 70 ILE A N 1
ATOM 555 C CA . ILE A 1 70 ? -12.547 -12.047 -6.836 1 96.38 70 ILE A CA 1
ATOM 556 C C . ILE A 1 70 ? -12.297 -11.562 -5.406 1 96.38 70 ILE A C 1
ATOM 558 O O . ILE A 1 70 ? -11.148 -11.414 -4.988 1 96.38 70 ILE A O 1
ATOM 562 N N . TYR A 1 71 ? -13.414 -11.305 -4.68 1 94.75 71 TYR A N 1
ATOM 563 C CA . TYR A 1 71 ? -13.336 -11.102 -3.236 1 94.75 71 TYR A CA 1
ATOM 564 C C . TYR A 1 71 ? -13.398 -12.438 -2.498 1 94.75 71 TYR A C 1
ATOM 566 O O . TYR A 1 71 ? -14.43 -13.117 -2.516 1 94.75 71 TYR A O 1
ATOM 574 N N . ALA A 1 72 ? -12.227 -12.711 -2.025 1 94.12 72 ALA A N 1
ATOM 575 C CA . ALA A 1 72 ? -12.125 -13.984 -1.314 1 94.12 72 ALA A CA 1
ATOM 576 C C . ALA A 1 72 ? -11.148 -13.883 -0.145 1 94.12 72 ALA A C 1
ATOM 578 O O . ALA A 1 72 ? -10.273 -13.016 -0.131 1 94.12 72 ALA A O 1
ATOM 579 N N . CYS A 1 73 ? -11.281 -14.602 0.915 1 91.06 73 CYS A N 1
ATOM 580 C CA . CYS A 1 73 ? -10.383 -14.688 2.062 1 91.06 73 CYS A CA 1
ATOM 581 C C . CYS A 1 73 ? -10.438 -13.414 2.896 1 91.06 73 CYS A C 1
ATOM 583 O O . CYS A 1 73 ? -11.023 -12.414 2.475 1 91.06 73 CYS A O 1
ATOM 585 N N . LYS A 1 74 ? -9.938 -13.5 4.043 1 88.94 74 LYS A N 1
ATOM 586 C CA . LYS A 1 74 ? -9.773 -12.344 4.922 1 88.94 74 LYS A CA 1
ATOM 587 C C . LYS A 1 74 ? -8.367 -11.758 4.801 1 88.94 74 LYS A C 1
ATOM 589 O O . LYS A 1 74 ? -7.43 -12.453 4.418 1 88.94 74 LYS A O 1
ATOM 594 N N . LYS A 1 75 ? -8.227 -10.453 5.086 1 84.19 75 LYS A N 1
ATOM 595 C CA . LYS A 1 75 ? -6.934 -9.773 5.078 1 84.19 75 LYS A CA 1
ATOM 596 C C . LYS A 1 75 ? -5.902 -10.555 5.883 1 84.19 75 LYS A C 1
ATOM 598 O O . LYS A 1 75 ? -4.77 -10.75 5.434 1 84.19 75 LYS A O 1
ATOM 603 N N . LYS A 1 76 ? -6.32 -11 7.035 1 82.44 76 LYS A N 1
ATOM 604 C CA . LYS A 1 76 ? -5.422 -11.742 7.914 1 82.44 76 LYS A CA 1
ATOM 605 C C . LYS A 1 76 ? -4.945 -13.031 7.25 1 82.44 76 LYS A C 1
ATOM 607 O O . LYS A 1 76 ? -3.779 -13.414 7.379 1 82.44 76 LYS A O 1
ATOM 612 N N . GLN A 1 77 ? -5.828 -13.75 6.547 1 88.5 77 GLN A N 1
ATOM 613 C C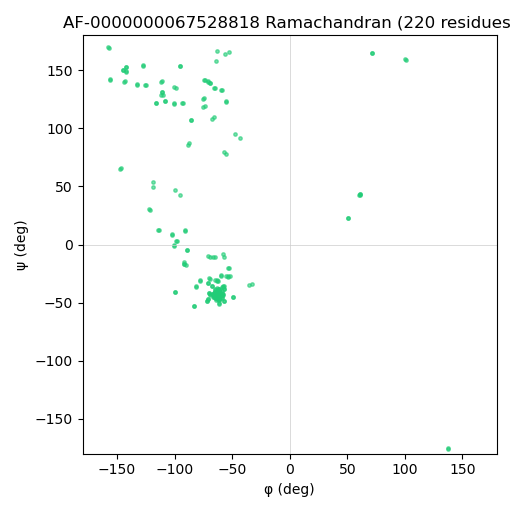A . GLN A 1 77 ? -5.496 -15 5.867 1 88.5 77 GLN A CA 1
ATOM 614 C C . GLN A 1 77 ? -4.488 -14.766 4.746 1 88.5 77 GLN A C 1
ATOM 616 O O . GLN A 1 77 ? -3.527 -15.523 4.598 1 88.5 77 GLN A O 1
ATOM 621 N N . LEU A 1 78 ? -4.738 -13.766 3.996 1 88.5 78 LEU A N 1
ATOM 622 C CA . LEU A 1 78 ? -3.805 -13.414 2.93 1 88.5 78 LEU A CA 1
ATOM 623 C C . LEU A 1 78 ? -2.436 -13.062 3.5 1 88.5 78 LEU A C 1
ATOM 625 O O . LEU A 1 78 ? -1.408 -13.492 2.971 1 88.5 78 LEU A O 1
ATOM 629 N N . GLY A 1 79 ? -2.453 -12.297 4.492 1 85.44 79 GLY A N 1
ATOM 630 C CA . GLY A 1 79 ? -1.214 -11.945 5.172 1 85.44 79 GLY A CA 1
ATOM 631 C C . GLY A 1 79 ? -0.447 -13.156 5.668 1 85.44 79 GLY A C 1
ATOM 632 O O . GLY A 1 79 ? 0.77 -13.25 5.488 1 85.44 79 GLY A O 1
ATOM 633 N N . GLN A 1 80 ? -1.131 -14.016 6.316 1 85.06 80 GLN A N 1
ATOM 634 C CA . GLN A 1 80 ? -0.52 -15.234 6.844 1 85.06 80 GLN A CA 1
ATOM 635 C C . GLN A 1 80 ? 0.043 -16.094 5.719 1 85.06 80 GLN A C 1
ATOM 637 O O . GLN A 1 80 ? 1.122 -16.672 5.855 1 85.06 80 GLN A O 1
ATOM 642 N N . ALA A 1 81 ? -0.699 -16.141 4.676 1 87.62 81 ALA A N 1
ATOM 643 C CA . ALA A 1 81 ? -0.283 -16.969 3.539 1 87.62 81 ALA A CA 1
ATOM 644 C C . ALA A 1 81 ? 1.032 -16.453 2.951 1 87.62 81 ALA A C 1
ATOM 646 O O . ALA A 1 81 ? 1.806 -17.234 2.387 1 87.62 81 ALA A O 1
ATOM 647 N N . CYS A 1 82 ? 1.245 -15.188 3.041 1 83.25 82 CYS A N 1
ATOM 648 C CA . CYS A 1 82 ? 2.445 -14.57 2.484 1 83.25 82 CYS A CA 1
ATOM 649 C C . CYS A 1 82 ? 3.457 -14.258 3.58 1 83.25 82 CYS A C 1
ATOM 651 O O . CYS A 1 82 ? 4.492 -13.641 3.316 1 83.25 82 CYS A O 1
ATOM 653 N N . HIS A 1 83 ? 3.209 -14.719 4.762 1 72.69 83 HIS A N 1
ATOM 654 C CA . HIS A 1 83 ? 4.086 -14.453 5.898 1 72.69 83 HIS A CA 1
ATOM 655 C C . HIS A 1 83 ? 4.395 -12.969 6.023 1 72.69 83 HIS A C 1
ATOM 657 O O . HIS A 1 83 ? 5.551 -12.578 6.191 1 72.69 83 HIS A O 1
ATOM 663 N N . VAL A 1 84 ? 3.516 -12.242 5.461 1 61.97 84 VAL A N 1
ATOM 664 C CA . VAL A 1 84 ? 3.633 -10.805 5.66 1 61.97 84 VAL A CA 1
ATOM 665 C C . VAL A 1 84 ? 2.891 -10.398 6.934 1 61.97 84 VAL A C 1
ATOM 667 O O . VAL A 1 84 ? 1.667 -10.531 7.016 1 61.97 84 VAL A O 1
ATOM 670 N N . PHE A 1 85 ? 3.406 -10.414 8.008 1 51.91 85 PHE A N 1
ATOM 671 C CA . PHE A 1 85 ? 2.811 -10.133 9.305 1 51.91 85 PHE A CA 1
ATOM 672 C C . PHE A 1 85 ? 2.98 -8.656 9.664 1 51.91 85 PHE A C 1
ATOM 674 O O . PHE A 1 85 ? 2.256 -8.133 10.516 1 51.91 85 PHE A O 1
ATOM 681 N N . THR A 1 86 ? 3.842 -8.031 8.945 1 50.31 86 THR A N 1
ATOM 682 C CA . THR A 1 86 ? 4.234 -6.777 9.586 1 50.31 86 THR A CA 1
ATOM 683 C C . THR A 1 86 ? 3.869 -5.586 8.703 1 50.31 86 THR A C 1
ATOM 685 O O . THR A 1 86 ? 4.602 -5.246 7.773 1 50.31 86 THR A O 1
ATOM 688 N N . ASN A 1 87 ? 2.65 -5.512 8.211 1 49.91 87 ASN A N 1
ATOM 689 C CA . ASN A 1 87 ? 2.557 -4.371 7.297 1 49.91 87 ASN A CA 1
ATOM 690 C C . ASN A 1 87 ? 2.938 -3.068 7.992 1 49.91 87 ASN A C 1
ATOM 692 O O . ASN A 1 87 ? 2.238 -2.617 8.898 1 49.91 87 ASN A O 1
ATOM 696 N N . ILE A 1 88 ? 4.297 -2.701 8.203 1 60.91 88 ILE A N 1
ATOM 697 C CA . ILE A 1 88 ? 4.867 -1.452 8.695 1 60.91 88 ILE A CA 1
ATOM 698 C C . ILE A 1 88 ? 4.809 -0.39 7.602 1 60.91 88 ILE A C 1
ATOM 700 O O . ILE A 1 88 ? 4.898 -0.708 6.41 1 60.91 88 ILE A O 1
ATOM 704 N N . ILE A 1 89 ? 4.086 0.758 7.805 1 71.38 89 ILE A N 1
ATOM 705 C CA . ILE A 1 89 ? 3.92 1.869 6.875 1 71.38 89 ILE A CA 1
ATOM 706 C C . ILE A 1 89 ? 5.289 2.395 6.445 1 71.38 89 ILE A C 1
ATOM 708 O O . ILE A 1 89 ? 6.133 2.701 7.289 1 71.38 89 ILE A O 1
ATOM 712 N N . SER A 1 90 ? 5.445 2.381 5.059 1 80.19 90 SER A N 1
ATOM 713 C CA . SER A 1 90 ? 6.742 2.803 4.539 1 80.19 90 SER A CA 1
ATOM 714 C C . SER A 1 90 ? 6.758 4.297 4.234 1 80.19 90 SER A C 1
ATOM 716 O O . SER A 1 90 ? 7.824 4.902 4.125 1 80.19 90 SER A O 1
ATOM 718 N N . ALA A 1 91 ? 5.617 4.883 4.148 1 88.88 91 ALA A N 1
ATOM 719 C CA . ALA A 1 91 ? 5.555 6.281 3.729 1 88.88 91 ALA A CA 1
ATOM 720 C C . ALA A 1 91 ? 4.281 6.949 4.234 1 88.88 91 ALA A C 1
ATOM 722 O O . ALA A 1 91 ? 3.217 6.328 4.266 1 88.88 91 ALA A O 1
ATOM 723 N N . ILE A 1 92 ? 4.359 8.227 4.648 1 91.19 92 ILE A N 1
ATOM 724 C CA . ILE A 1 92 ? 3.229 9.094 4.965 1 91.19 92 ILE A CA 1
ATOM 725 C C . ILE A 1 92 ? 3.412 10.453 4.293 1 91.19 92 ILE A C 1
ATOM 727 O O . ILE A 1 92 ? 4.527 10.969 4.227 1 91.19 92 ILE A O 1
ATOM 731 N N . SER A 1 93 ? 2.346 10.977 3.736 1 95.56 93 SER A N 1
ATOM 732 C CA . SER A 1 93 ? 2.432 12.328 3.203 1 95.56 93 SER A CA 1
ATOM 733 C C . SER A 1 93 ? 1.32 13.219 3.762 1 95.56 93 SER A C 1
ATOM 735 O O . SER A 1 93 ? 0.28 12.719 4.191 1 95.56 93 SER A O 1
ATOM 737 N N . ILE A 1 94 ? 1.582 14.5 3.777 1 96 94 ILE A N 1
ATOM 738 C CA . ILE A 1 94 ? 0.647 15.508 4.273 1 96 94 ILE A CA 1
ATOM 739 C C . ILE A 1 94 ? -0.063 16.172 3.096 1 96 94 ILE A C 1
ATOM 741 O O . ILE A 1 94 ? 0.574 16.547 2.105 1 96 94 ILE A O 1
ATOM 745 N N . ARG A 1 95 ? -1.295 16.328 3.215 1 94.81 95 ARG A N 1
ATOM 746 C CA . ARG A 1 95 ? -2.129 16.938 2.191 1 94.81 95 ARG A CA 1
ATOM 747 C C . ARG A 1 95 ? -1.927 18.453 2.162 1 94.81 95 ARG A C 1
ATOM 749 O O . ARG A 1 95 ? -1.804 19.094 3.211 1 94.81 95 ARG A O 1
ATOM 756 N N . THR A 1 96 ? -1.932 18.984 0.93 1 94.94 96 THR A N 1
ATOM 757 C CA . THR A 1 96 ? -1.952 20.438 0.773 1 94.94 96 THR A CA 1
ATOM 758 C C . THR A 1 96 ? -3.312 21 1.17 1 94.94 96 THR A C 1
ATOM 760 O O . THR A 1 96 ? -4.352 20.406 0.869 1 94.94 96 THR A O 1
ATOM 763 N N . GLY A 1 97 ? -3.303 22.156 1.857 1 91.19 97 GLY A N 1
ATOM 764 C CA . GLY A 1 97 ? -4.555 22.812 2.217 1 91.19 97 GLY A CA 1
ATOM 765 C C . GLY A 1 97 ? -4.555 23.359 3.629 1 91.19 97 GLY A C 1
ATOM 766 O O . GLY A 1 97 ? -3.523 23.344 4.309 1 91.19 97 GLY A O 1
ATOM 767 N N . PRO A 1 98 ? -5.695 23.844 3.988 1 93.44 98 PRO A N 1
ATOM 768 C CA . PRO A 1 98 ? -5.789 24.359 5.355 1 93.44 98 PRO A CA 1
ATOM 769 C C . PRO A 1 98 ? -5.648 23.266 6.41 1 93.44 98 PRO A C 1
ATOM 771 O O . PRO A 1 98 ? -6.141 22.156 6.223 1 93.44 98 PRO A O 1
ATOM 774 N N . SER A 1 99 ? -4.863 23.531 7.426 1 94.19 99 SER A N 1
ATOM 775 C CA . SER A 1 99 ? -4.594 22.594 8.508 1 94.19 99 SER A CA 1
ATOM 776 C C . SER A 1 99 ? -4.5 23.312 9.852 1 94.19 99 SER A C 1
ATOM 778 O O . SER A 1 99 ? -4.055 24.453 9.922 1 94.19 99 SER A O 1
ATOM 780 N N . TYR A 1 100 ? -4.883 22.641 10.93 1 94.69 100 TYR A N 1
ATOM 781 C CA . TYR A 1 100 ? -4.68 23.141 12.289 1 94.69 100 TYR A CA 1
ATOM 782 C C . TYR A 1 100 ? -3.195 23.203 12.625 1 94.69 100 TYR A C 1
ATOM 784 O O . TYR A 1 100 ? -2.803 23.828 13.609 1 94.69 100 TYR A O 1
ATOM 792 N N . PHE A 1 101 ? -2.35 22.625 11.781 1 95.38 101 PHE A N 1
ATOM 793 C CA . PHE A 1 101 ? -0.922 22.531 12.055 1 95.38 101 PHE A CA 1
ATOM 794 C C . PHE A 1 101 ? -0.11 23.203 10.961 1 95.38 101 PHE A C 1
ATOM 796 O O . PHE A 1 101 ? 1.01 22.781 10.656 1 95.38 101 PHE A O 1
ATOM 803 N N . SER A 1 102 ? -0.692 24.219 10.352 1 96 102 SER A N 1
ATOM 804 C CA . SER A 1 102 ? -0.087 24.875 9.203 1 96 102 SER A CA 1
ATOM 805 C C . SER A 1 102 ? 1.293 25.438 9.547 1 96 102 SER A C 1
ATOM 807 O O . SER A 1 102 ? 2.217 25.344 8.734 1 96 102 SER A O 1
ATOM 809 N N . GLU A 1 103 ? 1.462 26 10.68 1 96.19 103 GLU A N 1
ATOM 810 C CA . GLU A 1 103 ? 2.744 26.57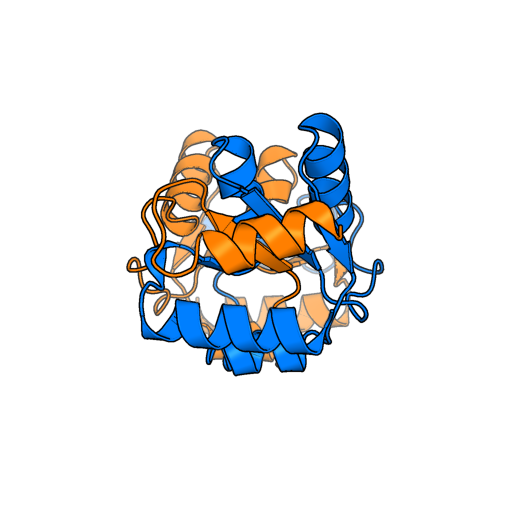8 11.086 1 96.19 103 GLU A CA 1
ATOM 811 C C . GLU A 1 103 ? 3.812 25.484 11.203 1 96.19 103 GLU A C 1
ATOM 813 O O . GLU A 1 103 ? 4.938 25.672 10.734 1 96.19 103 GLU A O 1
ATOM 818 N N . GLU A 1 104 ? 3.465 24.375 11.883 1 94.69 104 GLU A N 1
ATOM 819 C CA . GLU A 1 104 ? 4.398 23.25 12.031 1 94.69 104 GLU A CA 1
ATOM 820 C C . GLU A 1 104 ? 4.762 22.656 10.68 1 94.69 104 GLU A C 1
ATOM 822 O O . GLU A 1 104 ? 5.918 22.297 10.445 1 94.69 104 GLU A O 1
ATOM 827 N N . ILE A 1 105 ? 3.779 22.594 9.805 1 96.25 105 ILE A N 1
ATOM 828 C CA . ILE A 1 105 ? 3.98 22.031 8.469 1 96.25 105 ILE A CA 1
ATOM 829 C C . ILE A 1 105 ? 4.965 22.891 7.688 1 96.25 105 ILE A C 1
ATOM 831 O O . ILE A 1 105 ? 5.898 22.375 7.066 1 96.25 105 ILE A O 1
ATOM 835 N N . LYS A 1 106 ? 4.719 24.172 7.785 1 95.81 106 LYS A N 1
ATOM 836 C CA . LYS A 1 106 ? 5.598 25.109 7.09 1 95.81 106 LYS A CA 1
ATOM 837 C C . LYS A 1 106 ? 7.027 25.016 7.613 1 95.81 106 LYS A C 1
ATOM 839 O O . LYS A 1 106 ? 7.98 24.984 6.832 1 95.81 106 LYS A O 1
ATOM 844 N N . LYS A 1 107 ? 7.188 24.922 8.859 1 95.69 107 LYS A N 1
ATOM 845 C CA . LYS A 1 107 ? 8.508 24.828 9.484 1 95.69 107 LYS A CA 1
ATOM 846 C C . LYS A 1 107 ? 9.242 23.578 9.023 1 95.69 107 LYS A C 1
ATOM 848 O O . LYS A 1 107 ? 10.422 23.641 8.664 1 95.69 107 LYS A O 1
ATOM 853 N N . ILE A 1 108 ? 8.578 22.516 9.055 1 95.06 108 ILE A N 1
ATOM 854 C CA . ILE A 1 108 ? 9.188 21.25 8.695 1 95.06 108 ILE A CA 1
ATOM 855 C C . ILE A 1 108 ? 9.562 21.25 7.211 1 95.06 108 ILE A C 1
ATOM 857 O O . ILE A 1 108 ? 10.648 20.812 6.84 1 95.06 108 ILE A O 1
ATOM 861 N N . LYS A 1 109 ? 8.664 21.719 6.453 1 94.12 109 LYS A N 1
ATOM 862 C CA . LYS A 1 109 ? 8.906 21.781 5.016 1 94.12 109 LYS A CA 1
ATOM 863 C C . LYS A 1 109 ? 10.156 22.594 4.707 1 94.12 109 LYS A C 1
ATOM 865 O O . LYS A 1 109 ? 10.953 22.219 3.844 1 94.12 109 LYS A O 1
ATOM 870 N N . CYS A 1 110 ? 10.352 23.641 5.445 1 93.94 110 CYS A N 1
ATOM 871 C CA . CYS A 1 110 ? 11.516 24.5 5.258 1 93.94 110 CYS A CA 1
ATOM 872 C C . CYS A 1 110 ? 12.797 23.797 5.691 1 93.94 110 CYS A C 1
ATOM 874 O O . CYS A 1 110 ? 13.867 24.031 5.129 1 93.94 110 CYS A O 1
ATOM 876 N N . THR A 1 111 ? 12.648 22.938 6.609 1 93.44 111 THR A N 1
ATOM 877 C CA . THR A 1 111 ? 13.805 22.203 7.121 1 93.44 111 THR A CA 1
ATOM 878 C C . THR A 1 111 ? 14.203 21.094 6.168 1 93.44 111 THR A C 1
ATOM 880 O O . THR A 1 111 ? 15.383 20.766 6.047 1 93.44 111 THR A O 1
ATOM 883 N N . ILE A 1 112 ? 13.289 20.547 5.484 1 92.56 112 ILE A N 1
ATOM 884 C CA . ILE A 1 112 ? 13.555 19.484 4.527 1 92.56 112 ILE A CA 1
ATOM 885 C C . ILE A 1 112 ? 14.297 20.047 3.318 1 92.56 112 ILE A C 1
ATOM 887 O O . ILE A 1 112 ? 15.258 19.438 2.834 1 92.56 112 ILE A O 1
ATOM 891 N N . LEU B 1 1 ? 14.367 16.172 14.102 1 90.5 1 LEU B N 1
ATOM 892 C CA . LEU B 1 1 ? 13.352 16.266 13.055 1 90.5 1 LEU B CA 1
ATOM 893 C C . LEU B 1 1 ? 12.422 15.055 13.086 1 90.5 1 LEU B C 1
ATOM 895 O O . LEU B 1 1 ? 11.195 15.203 13.023 1 90.5 1 LEU B O 1
ATOM 899 N N . ALA B 1 2 ? 13.031 13.898 13.406 1 93.69 2 ALA B N 1
ATOM 900 C CA . ALA B 1 2 ? 12.234 12.672 13.422 1 93.69 2 ALA B CA 1
ATOM 901 C C . ALA B 1 2 ? 11.164 12.727 14.508 1 93.69 2 ALA B C 1
ATOM 903 O O . ALA B 1 2 ? 10.008 12.391 14.266 1 93.69 2 ALA B O 1
ATOM 904 N N . ASN B 1 3 ? 11.531 13.188 15.625 1 94.06 3 ASN B N 1
ATOM 905 C CA . ASN B 1 3 ? 10.578 13.281 16.719 1 94.06 3 ASN B CA 1
ATOM 906 C C . ASN B 1 3 ? 9.469 14.289 16.422 1 94.06 3 ASN B C 1
ATOM 908 O O . ASN B 1 3 ? 8.305 14.047 16.734 1 94.06 3 ASN B O 1
ATOM 912 N N . GLU B 1 4 ? 9.805 15.406 15.867 1 95.44 4 GLU B N 1
ATOM 913 C CA . GLU B 1 4 ? 8.82 16.422 15.5 1 95.44 4 GLU B CA 1
ATOM 914 C C . GLU B 1 4 ? 7.84 15.883 14.461 1 95.44 4 GLU B C 1
ATOM 916 O O . GLU B 1 4 ? 6.645 16.172 14.523 1 95.44 4 GLU B O 1
ATOM 921 N N . LEU B 1 5 ? 8.375 15.156 13.57 1 96.62 5 LEU B N 1
ATOM 922 C CA . LEU B 1 5 ? 7.535 14.555 12.539 1 96.62 5 LEU B CA 1
ATOM 923 C C . LEU B 1 5 ? 6.539 13.578 13.148 1 96.62 5 LEU B C 1
ATOM 925 O O . LEU B 1 5 ? 5.348 13.609 12.82 1 96.62 5 LEU B O 1
ATOM 929 N N . LEU B 1 6 ? 7.059 12.781 14.055 1 95.62 6 LEU B N 1
ATOM 930 C CA . LEU B 1 6 ? 6.211 11.766 14.68 1 95.62 6 LEU B CA 1
ATOM 931 C C . LEU B 1 6 ? 5.105 12.422 15.5 1 95.62 6 LEU B C 1
ATOM 933 O O . LEU B 1 6 ? 3.951 11.984 15.461 1 95.62 6 LEU B O 1
ATOM 937 N N . VAL B 1 7 ? 5.469 13.469 16.203 1 96.19 7 VAL B N 1
ATOM 938 C CA . VAL B 1 7 ? 4.488 14.188 17.016 1 96.19 7 VAL B CA 1
ATOM 939 C C . VAL B 1 7 ? 3.434 14.82 16.109 1 96.19 7 VAL B C 1
ATOM 941 O O . VAL B 1 7 ? 2.236 14.742 16.391 1 96.19 7 VAL B O 1
ATOM 944 N N . LEU B 1 8 ? 3.879 15.391 15.047 1 96.88 8 LEU B N 1
ATOM 945 C CA . LEU B 1 8 ? 2.969 16.016 14.102 1 96.88 8 LEU B CA 1
ATOM 946 C C . LEU B 1 8 ? 1.993 14.992 13.523 1 96.88 8 LEU B C 1
ATOM 948 O O . LEU B 1 8 ? 0.781 15.219 13.523 1 96.88 8 LEU B O 1
ATOM 952 N N . ILE B 1 9 ? 2.502 13.883 13.117 1 95.81 9 ILE B N 1
ATOM 953 C CA . ILE B 1 9 ? 1.688 12.844 12.5 1 95.81 9 ILE B CA 1
ATOM 954 C C . ILE B 1 9 ? 0.667 12.32 13.508 1 95.81 9 ILE B C 1
ATOM 956 O O . ILE B 1 9 ? -0.505 12.133 13.18 1 95.81 9 ILE B O 1
ATOM 960 N N . GLN B 1 10 ? 1.135 12.086 14.641 1 93.38 10 GLN B N 1
ATOM 961 C CA . GLN B 1 10 ? 0.254 11.586 15.688 1 93.38 10 GLN B CA 1
ATOM 962 C C . GLN B 1 10 ? -0.893 12.555 15.961 1 93.38 10 GLN B C 1
ATOM 964 O O . GLN B 1 10 ? -2.051 12.141 16.047 1 93.38 10 GLN B O 1
ATOM 969 N N . GLN B 1 11 ? -0.598 13.758 16.062 1 94.31 11 GLN B N 1
ATOM 970 C CA . GLN B 1 11 ? -1.61 14.781 16.328 1 94.31 11 GLN B CA 1
ATOM 971 C C . GLN B 1 11 ? -2.576 14.898 15.148 1 94.31 11 GLN B C 1
ATOM 973 O O . GLN B 1 11 ? -3.793 14.953 15.344 1 94.31 11 GLN B O 1
ATOM 978 N N . MET B 1 12 ? -2.053 14.922 13.992 1 93.56 12 MET B N 1
ATOM 979 C CA . MET B 1 12 ? -2.895 15.055 12.805 1 93.56 12 MET B CA 1
ATOM 980 C C . MET B 1 12 ? -3.807 13.844 12.641 1 93.56 12 MET B C 1
ATOM 982 O O . MET B 1 12 ? -4.969 13.984 12.258 1 93.56 12 MET B O 1
ATOM 986 N N . TYR B 1 13 ? -3.203 12.719 12.961 1 89.19 13 TYR B N 1
ATOM 987 C CA . TYR B 1 13 ? -4.012 11.508 12.883 1 89.19 13 TYR B CA 1
ATOM 988 C C . TYR B 1 13 ? -5.242 11.617 13.773 1 89.19 13 TYR B C 1
ATOM 990 O O . TYR B 1 13 ? -6.332 11.188 13.398 1 89.19 13 TYR B O 1
ATOM 998 N N . HIS B 1 14 ? -5.113 12.25 14.945 1 86.44 14 HIS B N 1
ATOM 999 C CA . HIS B 1 14 ? -6.203 12.367 15.914 1 86.44 14 HIS B CA 1
ATOM 1000 C C . HIS B 1 14 ? -7.148 13.508 15.539 1 86.44 14 HIS B C 1
ATOM 1002 O O . HIS B 1 14 ? -8.367 13.375 15.68 1 86.44 14 HIS B O 1
ATOM 1008 N N . ILE B 1 15 ? -6.656 14.602 15.008 1 87.94 15 ILE B N 1
ATOM 1009 C CA . ILE B 1 15 ? -7.434 15.828 14.883 1 87.94 15 ILE B CA 1
ATOM 1010 C C . ILE B 1 15 ? -7.973 15.953 13.453 1 87.94 15 ILE B C 1
ATOM 1012 O O . ILE B 1 15 ? -9.109 16.375 13.25 1 87.94 15 ILE B O 1
ATOM 1016 N N . GLU B 1 16 ? -7.141 15.602 12.438 1 88.81 16 GLU B N 1
ATOM 1017 C CA . GLU B 1 16 ? -7.477 15.797 11.031 1 88.81 16 GLU B CA 1
ATOM 1018 C C . GLU B 1 16 ? -6.879 14.695 10.164 1 88.81 16 GLU B C 1
ATOM 1020 O O . GLU B 1 16 ? -6.156 14.969 9.203 1 88.81 16 GLU B O 1
ATOM 1025 N N . ARG B 1 17 ? -7.344 13.484 10.359 1 83.56 17 ARG B N 1
ATOM 1026 C CA . ARG B 1 17 ? -6.871 12.273 9.695 1 83.56 17 ARG B CA 1
ATOM 1027 C C . ARG B 1 17 ? -6.934 12.422 8.18 1 83.56 17 ARG B C 1
ATOM 1029 O O . ARG B 1 17 ? -6.074 11.898 7.461 1 83.56 17 ARG B O 1
ATOM 1036 N N . SER B 1 18 ? -7.836 13.25 7.738 1 82.25 18 SER B N 1
ATOM 1037 C CA . SER B 1 18 ? -8.047 13.406 6.301 1 82.25 18 SER B CA 1
ATOM 1038 C C . SER B 1 18 ? -6.879 14.125 5.645 1 82.25 18 SER B C 1
ATOM 1040 O O . SER B 1 18 ? -6.746 14.117 4.418 1 82.25 18 SER B O 1
ATOM 1042 N N . MET B 1 19 ? -5.973 14.664 6.449 1 90.81 19 MET B N 1
ATOM 1043 C CA . MET B 1 19 ? -4.816 15.398 5.945 1 90.81 19 MET B CA 1
ATOM 1044 C C . MET B 1 19 ? -3.639 14.453 5.711 1 90.81 19 MET B C 1
ATOM 1046 O O . MET B 1 19 ? -2.627 14.859 5.133 1 90.81 19 MET B O 1
ATOM 1050 N N . LEU B 1 20 ? -3.867 13.234 6.09 1 91.81 20 LEU B N 1
ATOM 1051 C CA . LEU B 1 20 ? -2.756 12.289 5.98 1 91.81 20 LEU B CA 1
ATOM 1052 C C . LEU B 1 20 ? -3.025 11.258 4.898 1 91.81 20 LEU B C 1
ATOM 1054 O O . LEU B 1 20 ? -4.137 10.727 4.797 1 91.81 20 LEU B O 1
ATOM 1058 N N . PHE B 1 21 ? -2.07 11.078 4.062 1 86.25 21 PHE B N 1
ATOM 1059 C CA . PHE B 1 21 ? -2.025 9.906 3.195 1 86.25 21 PHE B CA 1
ATOM 1060 C C . PHE B 1 21 ? -1.066 8.859 3.75 1 86.25 21 PHE B C 1
ATOM 1062 O O . PHE B 1 21 ? 0.115 9.141 3.959 1 86.25 21 PHE B O 1
ATOM 1069 N N . ILE B 1 22 ? -1.596 7.75 3.982 1 82.81 22 ILE B N 1
ATOM 1070 C CA . ILE B 1 22 ? -0.832 6.738 4.703 1 82.81 22 ILE B CA 1
ATOM 1071 C C . ILE B 1 22 ? -0.597 5.527 3.801 1 82.81 22 ILE B C 1
ATOM 1073 O O . ILE B 1 22 ? -1.544 4.961 3.25 1 82.81 22 ILE B O 1
ATOM 1077 N N . GLY B 1 23 ? 0.781 5.219 3.613 1 80.69 23 GLY B N 1
ATOM 1078 C CA . GLY B 1 23 ? 1.138 4.078 2.785 1 80.69 23 GLY B CA 1
ATOM 1079 C C . GLY B 1 23 ? 1.557 4.465 1.381 1 80.69 23 GLY B C 1
ATOM 1080 O O . GLY B 1 23 ? 1.165 5.523 0.881 1 80.69 23 GLY B O 1
ATOM 1081 N N . LEU B 1 24 ? 2.277 3.568 0.725 1 74.88 24 LEU B N 1
ATOM 1082 C CA . LEU B 1 24 ? 2.896 3.855 -0.564 1 74.88 24 LEU B CA 1
ATOM 1083 C C . LEU B 1 24 ? 1.84 4.18 -1.614 1 74.88 24 LEU B C 1
ATOM 1085 O O . LEU B 1 24 ? 1.995 5.129 -2.385 1 74.88 24 LEU B O 1
ATOM 1089 N N . ILE B 1 25 ? 0.753 3.537 -1.629 1 70.44 25 ILE B N 1
ATOM 1090 C CA . ILE B 1 25 ? -0.276 3.707 -2.648 1 70.44 25 ILE B CA 1
ATOM 1091 C C . ILE B 1 25 ? -0.979 5.047 -2.455 1 70.44 25 ILE B C 1
ATOM 1093 O O . ILE B 1 25 ? -1.144 5.812 -3.408 1 70.44 25 ILE B O 1
ATOM 1097 N N . ASP B 1 26 ? -1.38 5.328 -1.236 1 76.38 26 ASP B N 1
ATOM 1098 C CA . ASP B 1 26 ? -2.049 6.594 -0.953 1 76.38 26 ASP B CA 1
ATOM 1099 C C . ASP B 1 26 ? -1.125 7.777 -1.233 1 76.38 26 ASP B C 1
ATOM 1101 O O . ASP B 1 26 ? -1.551 8.781 -1.807 1 76.38 26 ASP B O 1
ATOM 1105 N N . VAL B 1 27 ? 0.034 7.52 -0.901 1 87.25 27 VAL B N 1
ATOM 1106 C CA . VAL B 1 27 ? 0.999 8.602 -1.074 1 87.25 27 VAL B CA 1
ATOM 1107 C C . VAL B 1 27 ? 1.262 8.828 -2.561 1 87.25 27 VAL B C 1
ATOM 1109 O O . VAL B 1 27 ? 1.218 9.961 -3.039 1 87.25 27 VAL B O 1
ATOM 1112 N N . ILE B 1 28 ? 1.493 7.738 -3.305 1 81.31 28 ILE B N 1
ATOM 1113 C CA . ILE B 1 28 ? 1.732 7.863 -4.738 1 81.31 28 ILE B CA 1
ATOM 1114 C C . ILE B 1 28 ? 0.517 8.5 -5.41 1 81.31 28 ILE B C 1
ATOM 1116 O O . ILE B 1 28 ? 0.655 9.422 -6.215 1 81.31 28 ILE B O 1
ATOM 1120 N N . SER B 1 29 ? -0.651 8.078 -5.047 1 77 29 SER B N 1
ATOM 1121 C CA . SER B 1 29 ? -1.875 8.617 -5.633 1 77 29 SER B CA 1
ATOM 1122 C C . SER B 1 29 ? -2.041 10.094 -5.309 1 77 29 SER B C 1
ATOM 1124 O O . SER B 1 29 ? -2.469 10.883 -6.16 1 77 29 SER B O 1
ATOM 1126 N N . SER B 1 30 ? -1.824 10.453 -4.121 1 86.38 30 SER B N 1
ATOM 1127 C CA . SER B 1 30 ? -1.948 11.852 -3.709 1 86.38 30 SER B CA 1
ATOM 1128 C C . SER B 1 30 ? -1.021 12.75 -4.52 1 86.38 30 SER B C 1
ATOM 1130 O O . SER B 1 30 ? -1.387 13.875 -4.867 1 86.38 30 SER B O 1
ATOM 1132 N N . MET B 1 31 ? 0.15 12.195 -4.832 1 89.75 31 MET B N 1
ATOM 1133 C CA . MET B 1 31 ? 1.1 12.969 -5.629 1 89.75 31 MET B CA 1
ATOM 1134 C C . MET B 1 31 ? 0.594 13.141 -7.059 1 89.75 31 MET B C 1
ATOM 1136 O O . MET B 1 31 ? 0.717 14.227 -7.637 1 89.75 31 MET B O 1
ATOM 1140 N N . GLU B 1 32 ? 0.109 12.07 -7.5 1 82.25 32 GLU B N 1
ATOM 1141 C CA . GLU B 1 32 ? -0.431 12.109 -8.859 1 82.25 32 GLU B CA 1
ATOM 1142 C C . GLU B 1 32 ? -1.561 13.125 -8.977 1 82.25 32 GLU B C 1
ATOM 1144 O O . GLU B 1 32 ? -1.731 13.75 -10.023 1 82.25 32 GLU B O 1
ATOM 1149 N N . GLN B 1 33 ? -2.215 13.406 -7.938 1 84.5 33 GLN B N 1
ATOM 1150 C CA . GLN B 1 33 ? -3.348 14.328 -7.906 1 84.5 33 GLN B CA 1
ATOM 1151 C C . GLN B 1 33 ? -2.922 15.703 -7.418 1 84.5 33 GLN B C 1
ATOM 1153 O O . GLN B 1 33 ? -3.762 16.578 -7.215 1 84.5 33 GLN B O 1
ATOM 1158 N N . ASN B 1 34 ? -1.668 15.883 -7.172 1 92.38 34 ASN B N 1
ATOM 1159 C CA . ASN B 1 34 ? -1.099 17.156 -6.727 1 92.38 34 ASN B CA 1
ATOM 1160 C C . ASN B 1 34 ? -1.683 17.594 -5.387 1 92.38 34 ASN B C 1
ATOM 1162 O O . ASN B 1 34 ? -1.985 18.766 -5.191 1 92.38 34 ASN B O 1
ATOM 1166 N N . LEU B 1 35 ? -1.799 16.672 -4.477 1 92.12 35 LEU B N 1
ATOM 1167 C CA . LEU B 1 35 ? -2.406 16.953 -3.18 1 92.12 35 LEU B CA 1
ATOM 1168 C C . LEU B 1 35 ? -1.375 16.828 -2.062 1 92.12 35 LEU B C 1
ATOM 1170 O O . LEU B 1 35 ? -1.728 16.875 -0.881 1 92.12 35 LEU B O 1
ATOM 1174 N N . THR B 1 36 ? -0.136 16.75 -2.381 1 96.25 36 THR B N 1
ATOM 1175 C CA . THR B 1 36 ? 0.877 16.406 -1.39 1 96.25 36 THR B CA 1
ATOM 1176 C C . THR B 1 36 ? 1.764 17.609 -1.083 1 96.25 36 THR B C 1
ATOM 1178 O O . THR B 1 36 ? 2.316 18.234 -1.996 1 96.25 36 THR B O 1
ATOM 1181 N N . GLU B 1 37 ? 1.885 17.891 0.246 1 96.81 37 GLU B N 1
ATOM 1182 C CA . GLU B 1 37 ? 2.771 18.953 0.714 1 96.81 37 GLU B CA 1
ATOM 1183 C C . GLU B 1 37 ? 4.207 18.469 0.839 1 96.81 37 GLU B C 1
ATOM 1185 O O . GLU B 1 37 ? 5.137 19.109 0.348 1 96.81 37 GLU B O 1
ATOM 1190 N N . PHE B 1 38 ? 4.453 17.453 1.496 1 97.38 38 PHE B N 1
ATOM 1191 C CA . PHE B 1 38 ? 5.742 16.766 1.584 1 97.38 38 PHE B CA 1
ATOM 1192 C C . PHE B 1 38 ? 5.559 15.312 2.006 1 97.38 38 PHE B C 1
ATOM 1194 O O . PHE B 1 38 ? 4.465 14.914 2.404 1 97.38 38 PHE B O 1
ATOM 1201 N N . ILE B 1 39 ? 6.68 14.531 1.9 1 97.12 39 ILE B N 1
ATOM 1202 C CA . ILE B 1 39 ? 6.598 13.086 2.125 1 97.12 39 ILE B CA 1
ATOM 1203 C C . ILE B 1 39 ? 7.617 12.672 3.188 1 97.12 39 ILE B C 1
ATOM 1205 O O . ILE B 1 39 ? 8.758 13.148 3.186 1 97.12 39 ILE B O 1
ATOM 1209 N N . ILE B 1 40 ? 7.18 11.789 4.102 1 96.12 40 ILE B N 1
ATOM 1210 C CA . ILE B 1 40 ? 8.039 11.133 5.074 1 96.12 40 ILE B CA 1
ATOM 1211 C C . ILE B 1 40 ? 8.203 9.656 4.707 1 96.12 40 ILE B C 1
ATOM 1213 O O . ILE B 1 40 ? 7.219 8.938 4.555 1 96.12 40 ILE B O 1
ATOM 1217 N N . LEU B 1 41 ? 9.453 9.219 4.539 1 92.88 41 LEU B N 1
ATOM 1218 C CA . LEU B 1 41 ? 9.781 7.836 4.219 1 92.88 41 LEU B CA 1
ATOM 1219 C C . LEU B 1 41 ? 10.484 7.16 5.391 1 92.88 41 LEU B C 1
ATOM 1221 O O . LEU B 1 41 ? 11.344 7.77 6.039 1 92.88 41 LEU B O 1
ATOM 1225 N N . ALA B 1 42 ? 10.078 5.879 5.57 1 90.94 42 ALA B N 1
ATOM 1226 C CA . ALA B 1 42 ? 10.766 5.125 6.609 1 90.94 42 ALA B CA 1
ATOM 1227 C C . ALA B 1 42 ? 12.211 4.828 6.207 1 90.94 42 ALA B C 1
ATOM 1229 O O . ALA B 1 42 ? 12.477 4.477 5.055 1 90.94 42 ALA B O 1
ATOM 1230 N N . GLU B 1 43 ? 13.117 4.969 7.195 1 90.75 43 GLU B N 1
ATOM 1231 C CA . GLU B 1 43 ? 14.539 4.766 6.945 1 90.75 43 GLU B CA 1
ATOM 1232 C C . GLU B 1 43 ? 14.859 3.289 6.715 1 90.75 43 GLU B C 1
ATOM 1234 O O . GLU B 1 43 ? 15.82 2.957 6.02 1 90.75 43 GLU B O 1
ATOM 1239 N N . ASP B 1 44 ? 14.094 2.496 7.406 1 82.19 44 ASP B N 1
ATOM 1240 C CA . ASP B 1 44 ? 14.375 1.065 7.34 1 82.19 44 ASP B CA 1
ATOM 1241 C C . ASP B 1 44 ? 13.586 0.403 6.215 1 82.19 44 ASP B C 1
ATOM 1243 O O . ASP B 1 44 ? 13.438 -0.82 6.188 1 82.19 44 ASP B O 1
ATOM 1247 N N . THR B 1 45 ? 12.984 1.276 5.332 1 76.5 45 THR B N 1
ATOM 1248 C CA . THR B 1 45 ? 12.328 0.714 4.152 1 76.5 45 THR B CA 1
ATOM 1249 C C . THR B 1 45 ? 13.352 0.071 3.223 1 76.5 45 THR B C 1
ATOM 1251 O O . THR B 1 45 ? 14.375 0.682 2.896 1 76.5 45 THR B O 1
ATOM 1254 N N . THR B 1 46 ? 13.328 -1.23 3.146 1 58.78 46 THR B N 1
ATOM 1255 C CA . THR B 1 46 ? 14.312 -1.938 2.328 1 58.78 46 THR B CA 1
ATOM 1256 C C . THR B 1 46 ? 13.977 -1.797 0.845 1 58.78 46 THR B C 1
ATOM 1258 O O . THR B 1 46 ? 12.805 -1.709 0.47 1 58.78 46 THR B O 1
ATOM 1261 N N . HIS B 1 47 ? 14.938 -1.314 0.063 1 53.28 47 HIS B N 1
ATOM 1262 C CA . HIS B 1 47 ? 14.898 -1.219 -1.393 1 53.28 47 HIS B CA 1
ATOM 1263 C C . HIS B 1 47 ? 14.547 -2.561 -2.023 1 53.28 47 HIS B C 1
ATOM 1265 O O . HIS B 1 47 ? 14.344 -2.646 -3.236 1 53.28 47 HIS B O 1
ATOM 1271 N N . LEU B 1 48 ? 14.766 -3.545 -1.21 1 46.41 48 LEU B N 1
ATOM 1272 C CA . LEU B 1 48 ? 14.703 -4.879 -1.798 1 46.41 48 LEU B CA 1
ATOM 1273 C C . LEU B 1 48 ? 13.352 -5.125 -2.445 1 46.41 48 LEU B C 1
ATOM 1275 O O . LEU B 1 48 ? 13.102 -6.211 -2.979 1 46.41 48 LEU B O 1
ATOM 1279 N N . LEU B 1 49 ? 12.539 -4.305 -2.262 1 45.72 49 LEU B N 1
ATOM 1280 C CA . LEU B 1 49 ? 11.273 -4.746 -2.834 1 45.72 49 LEU B CA 1
ATOM 1281 C C . LEU B 1 49 ? 11.375 -4.879 -4.348 1 45.72 49 LEU B C 1
ATOM 1283 O O . LEU B 1 49 ? 12.289 -4.316 -4.965 1 45.72 49 LEU B O 1
ATOM 1287 N N . ALA B 1 50 ? 10.531 -5.648 -5 1 45.03 50 ALA B N 1
ATOM 1288 C CA . ALA B 1 50 ? 10.562 -6.25 -6.332 1 45.03 50 ALA B CA 1
ATOM 1289 C C . ALA B 1 50 ? 10.828 -5.199 -7.406 1 45.03 50 ALA B C 1
ATOM 1291 O O . ALA B 1 50 ? 10.711 -3.998 -7.152 1 45.03 50 ALA B O 1
ATOM 1292 N N . PRO B 1 51 ? 11.164 -5.707 -8.594 1 44.94 51 PRO B N 1
ATOM 1293 C CA . PRO B 1 51 ? 11.477 -4.992 -9.836 1 44.94 51 PRO B CA 1
ATOM 1294 C C . PRO B 1 51 ? 10.641 -3.727 -10.016 1 44.94 51 PRO B C 1
ATOM 1296 O O . PRO B 1 51 ? 11.109 -2.754 -10.609 1 44.94 51 PRO B O 1
ATOM 1299 N N . LEU B 1 52 ? 9.453 -3.734 -9.594 1 50.44 52 LEU B N 1
ATOM 1300 C CA . LEU B 1 52 ? 8.633 -2.539 -9.773 1 50.44 52 LEU B CA 1
ATOM 1301 C C . LEU B 1 52 ? 8.664 -1.671 -8.523 1 50.44 52 LEU B C 1
ATOM 1303 O O . LEU B 1 52 ? 7.781 -0.829 -8.328 1 50.44 52 LEU B O 1
ATOM 1307 N N . ASN B 1 53 ? 9.758 -1.458 -7.875 1 58.47 53 ASN B N 1
ATOM 1308 C CA . ASN B 1 53 ? 10.078 -0.864 -6.582 1 58.47 53 ASN B CA 1
ATOM 1309 C C . ASN B 1 53 ? 9.281 0.411 -6.336 1 58.47 53 ASN B C 1
ATOM 1311 O O . ASN B 1 53 ? 9.586 1.462 -6.898 1 58.47 53 ASN B O 1
ATOM 1315 N N . PHE B 1 54 ? 8.117 0.352 -5.703 1 63.09 54 PHE B N 1
ATOM 1316 C CA . PHE B 1 54 ? 7.234 1.473 -5.402 1 63.09 54 PHE B CA 1
ATOM 1317 C C . PHE B 1 54 ? 7.996 2.588 -4.695 1 63.09 54 PHE B C 1
ATOM 1319 O O . PHE B 1 54 ? 7.715 3.77 -4.902 1 63.09 54 PHE B O 1
ATOM 1326 N N . LEU B 1 55 ? 9 2.1 -4.039 1 73.25 55 LEU B N 1
ATOM 1327 C CA . LEU B 1 55 ? 9.758 3.154 -3.377 1 73.25 55 LEU B CA 1
ATOM 1328 C C . LEU B 1 55 ? 10.508 4.008 -4.395 1 73.25 55 LEU B C 1
ATOM 1330 O O . LEU B 1 55 ? 10.516 5.234 -4.301 1 73.25 55 LEU B O 1
ATOM 1334 N N . THR B 1 56 ? 11.047 3.25 -5.324 1 77.75 56 THR B N 1
ATOM 1335 C CA . THR B 1 56 ? 11.742 3.99 -6.367 1 77.75 56 THR B CA 1
ATOM 1336 C C . THR B 1 56 ? 10.766 4.816 -7.195 1 77.75 56 THR B C 1
ATOM 1338 O O . THR B 1 56 ? 11.047 5.965 -7.543 1 77.75 56 THR B O 1
ATOM 1341 N N . ARG B 1 57 ? 9.672 4.266 -7.523 1 76.75 57 ARG B N 1
ATOM 1342 C CA . ARG B 1 57 ? 8.641 4.992 -8.258 1 76.75 57 ARG B CA 1
ATOM 1343 C C . ARG B 1 57 ? 8.18 6.223 -7.484 1 76.75 57 ARG B C 1
ATOM 1345 O O . ARG B 1 57 ? 8.031 7.305 -8.062 1 76.75 57 ARG B O 1
ATOM 1352 N N . LEU B 1 58 ? 8.008 6.039 -6.25 1 84.25 58 LEU B N 1
ATOM 1353 C CA . LEU B 1 58 ? 7.578 7.137 -5.391 1 84.25 58 LEU B CA 1
ATOM 1354 C C . LEU B 1 58 ? 8.602 8.273 -5.402 1 84.25 58 LEU B C 1
ATOM 1356 O O . LEU B 1 58 ? 8.25 9.422 -5.66 1 84.25 58 LEU B O 1
ATOM 1360 N N . THR B 1 59 ? 9.852 7.883 -5.156 1 90.25 59 THR B N 1
ATOM 1361 C CA . THR B 1 59 ? 10.875 8.914 -5.031 1 90.25 59 THR B CA 1
ATOM 1362 C C . THR B 1 59 ? 11.109 9.609 -6.367 1 90.25 59 THR B C 1
ATOM 1364 O O . THR B 1 59 ? 11.328 10.82 -6.41 1 90.25 59 THR B O 1
ATOM 1367 N N . LYS B 1 60 ? 11.016 8.82 -7.398 1 88.81 60 LYS B N 1
ATOM 1368 C CA . LYS B 1 60 ? 11.164 9.406 -8.727 1 88.81 60 LYS B CA 1
ATOM 1369 C C . LYS B 1 60 ? 10.031 10.383 -9.023 1 88.81 60 LYS B C 1
ATOM 1371 O O . LYS B 1 60 ? 10.258 11.469 -9.555 1 88.81 60 LYS B O 1
ATOM 1376 N N . LEU B 1 61 ? 8.867 10.039 -8.719 1 89 61 LEU B N 1
ATOM 1377 C CA . LEU B 1 61 ? 7.707 10.898 -8.906 1 89 61 LEU B CA 1
ATOM 1378 C C . LEU B 1 61 ? 7.82 12.156 -8.055 1 89 61 LEU B C 1
ATOM 1380 O O . LEU B 1 61 ? 7.504 13.258 -8.516 1 89 61 LEU B O 1
ATOM 1384 N N . ALA B 1 62 ? 8.242 12 -6.801 1 94.94 62 ALA B N 1
ATOM 1385 C CA . ALA B 1 62 ? 8.438 13.141 -5.906 1 94.94 62 ALA B CA 1
ATOM 1386 C C . ALA B 1 62 ? 9.438 14.133 -6.488 1 94.94 62 ALA B C 1
ATOM 1388 O O . ALA B 1 62 ? 9.211 15.344 -6.465 1 94.94 62 ALA B O 1
ATOM 1389 N N . ASP B 1 63 ? 10.523 13.586 -7.039 1 95.31 63 ASP B N 1
ATOM 1390 C CA . ASP B 1 63 ? 11.539 14.422 -7.664 1 95.31 63 ASP B CA 1
ATOM 1391 C C . ASP B 1 63 ? 10.984 15.133 -8.898 1 95.31 63 ASP B C 1
ATOM 1393 O O . ASP B 1 63 ? 11.188 16.328 -9.078 1 95.31 63 ASP B O 1
ATOM 1397 N N . ALA B 1 64 ? 10.281 14.406 -9.617 1 94.62 64 ALA B N 1
ATOM 1398 C CA . ALA B 1 64 ? 9.727 14.953 -10.852 1 94.62 64 ALA B CA 1
ATOM 1399 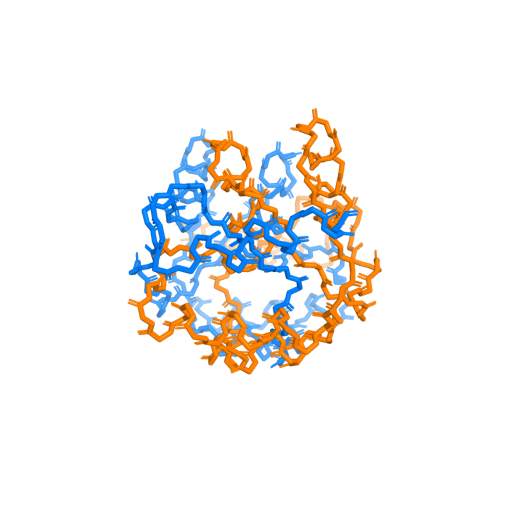C C . ALA B 1 64 ? 8.734 16.078 -10.547 1 94.62 64 ALA B C 1
ATOM 1401 O O . ALA B 1 64 ? 8.617 17.031 -11.32 1 94.62 64 ALA B O 1
ATOM 1402 N N . LYS B 1 65 ? 8.078 16.016 -9.461 1 94.62 65 LYS B N 1
ATOM 1403 C CA . LYS B 1 65 ? 7.051 17 -9.102 1 94.62 65 LYS B CA 1
ATOM 1404 C C . LYS B 1 65 ? 7.59 18.016 -8.117 1 94.62 65 LYS B C 1
ATOM 1406 O O . LYS B 1 65 ? 6.848 18.875 -7.629 1 94.62 65 LYS B O 1
ATOM 1411 N N . ASN B 1 66 ? 8.836 17.875 -7.742 1 95.75 66 ASN B N 1
ATOM 1412 C CA . ASN B 1 66 ? 9.492 18.766 -6.793 1 95.75 66 ASN B CA 1
ATOM 1413 C C . ASN B 1 66 ? 8.805 18.75 -5.434 1 95.75 66 ASN B C 1
ATOM 1415 O O . ASN B 1 66 ? 8.57 19.797 -4.836 1 95.75 66 ASN B O 1
ATOM 1419 N N . ILE B 1 67 ? 8.453 17.641 -5.008 1 97.06 67 ILE B N 1
ATOM 1420 C CA . ILE B 1 67 ? 7.852 17.469 -3.688 1 97.06 67 ILE B CA 1
ATOM 1421 C C . ILE B 1 67 ? 8.93 17.141 -2.664 1 97.06 67 ILE B C 1
ATOM 1423 O O . ILE B 1 67 ? 9.641 16.141 -2.811 1 97.06 67 ILE B O 1
ATOM 1427 N N . PRO B 1 68 ? 9.055 17.953 -1.634 1 97.56 68 PRO B N 1
ATOM 1428 C CA . PRO B 1 68 ? 10.039 17.656 -0.595 1 97.56 68 PRO B CA 1
ATOM 1429 C C . PRO B 1 68 ? 9.789 16.297 0.074 1 97.56 68 PRO B C 1
ATOM 1431 O O . PRO B 1 68 ? 8.641 15.945 0.347 1 97.56 68 PRO B O 1
ATOM 1434 N N . HIS B 1 69 ? 10.828 15.508 0.226 1 97.06 69 HIS B N 1
ATOM 1435 C CA . HIS B 1 69 ? 10.711 14.242 0.929 1 97.06 69 HIS B CA 1
ATOM 1436 C C . HIS B 1 69 ? 11.945 13.953 1.773 1 97.06 69 HIS B C 1
ATOM 1438 O O . HIS B 1 69 ? 13.031 14.469 1.487 1 97.06 69 HIS B O 1
ATOM 1444 N N . ILE B 1 70 ? 11.711 13.164 2.852 1 96.44 70 ILE B N 1
ATOM 1445 C CA . ILE B 1 70 ? 12.789 12.891 3.797 1 96.44 70 ILE B CA 1
ATOM 1446 C C . ILE B 1 70 ? 12.664 11.453 4.309 1 96.44 70 ILE B C 1
ATOM 1448 O O . ILE B 1 70 ? 11.555 10.969 4.543 1 96.44 70 ILE B O 1
ATOM 1452 N N . TYR B 1 71 ? 13.836 10.789 4.441 1 94.88 71 TYR B N 1
ATOM 1453 C CA . TYR B 1 71 ? 13.898 9.531 5.168 1 94.88 71 TYR B CA 1
ATOM 1454 C C . TYR B 1 71 ? 14.078 9.766 6.664 1 94.88 71 TYR B C 1
ATOM 1456 O O . TYR B 1 71 ? 15.125 10.266 7.094 1 94.88 71 TYR B O 1
ATOM 1464 N N . ALA B 1 72 ? 12.961 9.492 7.273 1 94.19 72 ALA B N 1
ATOM 1465 C CA . ALA B 1 72 ? 12.977 9.711 8.719 1 94.19 72 ALA B CA 1
ATOM 1466 C C . ALA B 1 72 ? 12.117 8.672 9.438 1 94.19 72 ALA B C 1
ATOM 1468 O O . ALA B 1 72 ? 11.211 8.094 8.844 1 94.19 72 ALA B O 1
ATOM 1469 N N . CYS B 1 73 ? 12.383 8.281 10.648 1 91.12 73 CYS B N 1
ATOM 1470 C CA . CYS B 1 73 ? 11.609 7.375 11.492 1 91.12 73 CYS B CA 1
ATOM 1471 C C . CYS B 1 73 ? 11.703 5.941 10.992 1 91.12 73 CYS B C 1
ATOM 1473 O O . CYS B 1 73 ? 12.219 5.695 9.898 1 91.12 73 CYS B O 1
ATOM 1475 N N . LYS B 1 74 ? 11.328 5.059 11.789 1 89.31 74 LYS B N 1
ATOM 1476 C 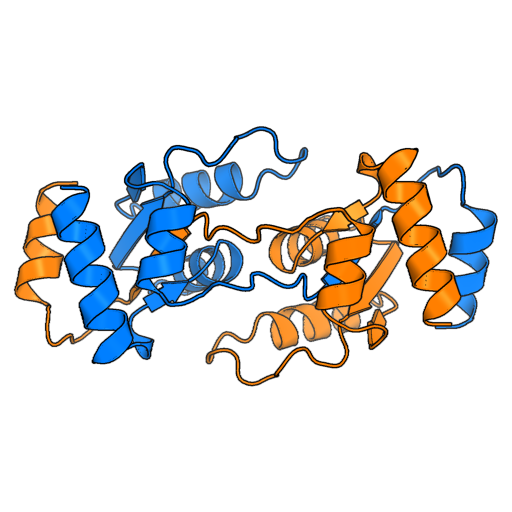CA . LYS B 1 74 ? 11.211 3.65 11.422 1 89.31 74 LYS B CA 1
ATOM 1477 C C . LYS B 1 74 ? 9.781 3.303 11.016 1 89.31 74 LYS B C 1
ATOM 1479 O O . LYS B 1 74 ? 8.836 3.982 11.414 1 89.31 74 LYS B O 1
ATOM 1484 N N . LYS B 1 75 ? 9.625 2.277 10.18 1 84.44 75 LYS B N 1
ATOM 1485 C CA . LYS B 1 75 ? 8.312 1.792 9.758 1 84.44 75 LYS B CA 1
ATOM 1486 C C . LYS B 1 75 ? 7.395 1.58 10.961 1 84.44 75 LYS B C 1
ATOM 1488 O O . LYS B 1 75 ? 6.23 1.987 10.938 1 84.44 75 LYS B O 1
ATOM 1493 N N . LYS B 1 76 ? 7.93 0.96 11.977 1 82.81 76 LYS B N 1
ATOM 1494 C CA . LYS B 1 76 ? 7.152 0.677 13.18 1 82.81 76 LYS B CA 1
ATOM 1495 C C . LYS B 1 76 ? 6.66 1.966 13.828 1 82.81 76 LYS B C 1
ATOM 1497 O O . LYS B 1 76 ? 5.527 2.029 14.312 1 82.81 76 LYS B O 1
ATOM 1502 N N . GLN B 1 77 ? 7.48 3.014 13.883 1 88.69 77 GLN B N 1
ATOM 1503 C CA . GLN B 1 77 ? 7.125 4.301 14.477 1 88.69 77 GLN B CA 1
ATOM 1504 C C . GLN B 1 77 ? 6.004 4.977 13.695 1 88.69 77 GLN B C 1
ATOM 1506 O O . GLN B 1 77 ? 5.062 5.508 14.289 1 88.69 77 GLN B O 1
ATOM 1511 N N . LEU B 1 78 ? 6.152 4.969 12.43 1 88.62 78 LEU B N 1
ATOM 1512 C CA . LEU B 1 78 ? 5.109 5.53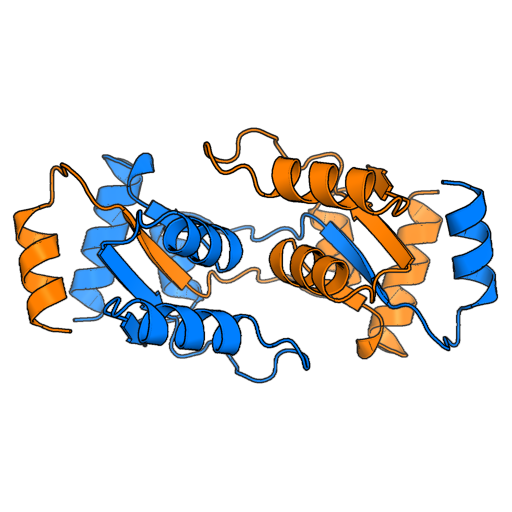9 11.586 1 88.62 78 LEU B CA 1
ATOM 1513 C C . LEU B 1 78 ? 3.789 4.797 11.773 1 88.62 78 LEU B C 1
ATOM 1515 O O . LEU B 1 78 ? 2.73 5.418 11.883 1 88.62 78 LEU B O 1
ATOM 1519 N N . GLY B 1 79 ? 3.875 3.545 11.773 1 85.44 79 GLY B N 1
ATOM 1520 C CA . GLY B 1 79 ? 2.697 2.727 12.016 1 85.44 79 GLY B CA 1
ATOM 1521 C C . GLY B 1 79 ? 2.023 3.035 13.344 1 85.44 79 GLY B C 1
ATOM 1522 O O . GLY B 1 79 ? 0.799 3.16 13.406 1 85.44 79 GLY B O 1
ATOM 1523 N N . GLN B 1 80 ? 2.805 3.09 14.352 1 85.06 80 GLN B N 1
ATOM 1524 C CA . GLN B 1 80 ? 2.289 3.391 15.688 1 85.06 80 GLN B CA 1
ATOM 1525 C C . GLN B 1 80 ? 1.647 4.773 15.727 1 85.06 80 GLN B C 1
ATOM 1527 O O . GLN B 1 80 ? 0.604 4.961 16.359 1 85.06 80 GLN B O 1
ATOM 1532 N N . ALA B 1 81 ? 2.285 5.668 15.062 1 87.38 81 ALA B N 1
ATOM 1533 C CA . ALA B 1 81 ? 1.788 7.043 15.047 1 87.38 81 ALA B CA 1
ATOM 1534 C C . ALA B 1 81 ? 0.407 7.121 14.406 1 87.38 81 ALA B C 1
ATOM 1536 O O . ALA B 1 81 ? -0.392 7.996 14.734 1 87.38 81 ALA B O 1
ATOM 1537 N N . CYS B 1 82 ? 0.154 6.258 13.477 1 83 82 CYS B N 1
ATOM 1538 C CA . CYS B 1 82 ? -1.114 6.25 12.758 1 83 82 CYS B CA 1
ATOM 1539 C C . CYS B 1 82 ? -2.025 5.141 13.266 1 83 82 CYS B C 1
ATOM 1541 O O . CYS B 1 82 ? -3.104 4.914 12.719 1 83 82 CYS B O 1
ATOM 1543 N N . HIS B 1 83 ? -1.634 4.512 14.336 1 72.81 83 HIS B N 1
ATOM 1544 C CA . HIS B 1 83 ? -2.404 3.41 14.898 1 72.81 83 HIS B CA 1
ATOM 1545 C C . HIS B 1 83 ? -2.742 2.371 13.836 1 72.81 83 HIS B C 1
ATOM 1547 O O . HIS B 1 83 ? -3.891 1.932 13.734 1 72.81 83 HIS B O 1
ATOM 1553 N N . VAL B 1 84 ? -1.951 2.402 12.859 1 62.19 84 VAL B N 1
ATOM 1554 C CA . VAL B 1 84 ? -2.088 1.339 11.875 1 62.19 84 VAL B CA 1
ATOM 1555 C C . VAL B 1 84 ? -1.227 0.144 12.273 1 62.19 84 VAL B C 1
ATOM 1557 O O . VAL B 1 84 ? 0.002 0.241 12.312 1 62.19 84 VAL B O 1
ATOM 1560 N N . PHE B 1 85 ? -1.619 -0.68 13.008 1 51.91 85 PHE B N 1
ATOM 1561 C CA . PHE B 1 85 ? -0.891 -1.821 13.555 1 51.91 85 PHE B CA 1
ATOM 1562 C C . PHE B 1 85 ? -1.048 -3.041 12.648 1 51.91 85 PHE B C 1
ATOM 1564 O O . PHE B 1 85 ? -0.234 -3.965 12.703 1 51.91 85 PHE B O 1
ATOM 1571 N N . THR B 1 86 ? -2.031 -2.971 11.82 1 50.34 86 THR B N 1
ATOM 1572 C CA . THR B 1 86 ? -2.352 -4.285 11.273 1 50.34 86 THR B CA 1
ATOM 1573 C C . THR B 1 86 ? -2.17 -4.301 9.758 1 50.34 86 THR B C 1
ATOM 1575 O O . THR B 1 86 ? -3.014 -3.783 9.023 1 50.34 86 THR B O 1
ATOM 1578 N N . ASN B 1 87 ? -1.025 -3.914 9.25 1 49.75 87 ASN B N 1
ATOM 1579 C CA . ASN B 1 87 ? -1.067 -3.9 7.789 1 49.75 87 ASN B CA 1
ATOM 1580 C C . ASN B 1 87 ? -1.486 -5.258 7.227 1 49.75 87 ASN B C 1
ATOM 1582 O O . ASN B 1 87 ? -0.762 -6.242 7.371 1 49.75 87 ASN B O 1
ATOM 1586 N N . ILE B 1 88 ? -2.838 -5.656 7.234 1 60.75 88 ILE B N 1
ATOM 1587 C CA . ILE B 1 88 ? -3.445 -6.828 6.613 1 60.75 88 ILE B CA 1
ATOM 1588 C C . ILE B 1 88 ? -3.525 -6.629 5.102 1 60.75 88 ILE B C 1
ATOM 1590 O O . ILE B 1 88 ? -3.666 -5.504 4.625 1 60.75 88 ILE B O 1
ATOM 1594 N N . ILE B 1 89 ? -2.869 -7.496 4.289 1 71.56 89 ILE B N 1
ATOM 1595 C CA . ILE B 1 89 ? -2.842 -7.465 2.83 1 71.56 89 ILE B CA 1
ATOM 1596 C C . ILE B 1 89 ? -4.27 -7.48 2.287 1 71.56 89 ILE B C 1
ATOM 1598 O O . ILE B 1 89 ? -5.062 -8.359 2.635 1 71.56 89 ILE B O 1
ATOM 1602 N 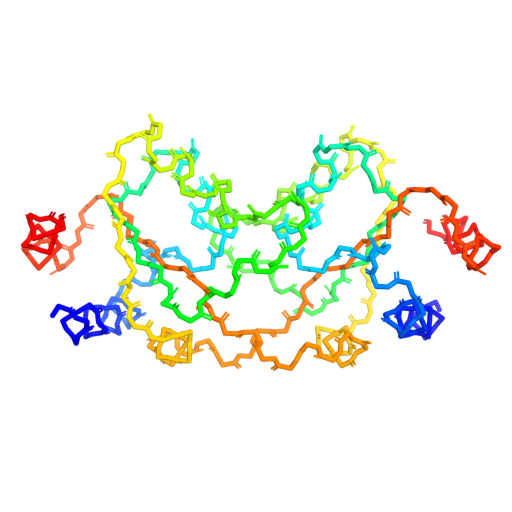N . SER B 1 90 ? -4.547 -6.375 1.473 1 80.19 90 SER B N 1
ATOM 1603 C CA . SER B 1 90 ? -5.906 -6.262 0.95 1 80.19 90 SER B CA 1
ATOM 1604 C C . SER B 1 90 ? -6.031 -6.93 -0.415 1 80.19 90 SER B C 1
ATOM 1606 O O . SER B 1 90 ? -7.137 -7.238 -0.861 1 80.19 90 SER B O 1
ATOM 1608 N N . ALA B 1 91 ? -4.938 -7.184 -1.043 1 88.88 91 ALA B N 1
ATOM 1609 C CA . ALA B 1 91 ? -4.992 -7.707 -2.406 1 88.88 91 ALA B CA 1
ATOM 1610 C C . ALA B 1 91 ? -3.719 -8.477 -2.748 1 88.88 91 ALA B C 1
ATOM 1612 O O . ALA B 1 91 ? -2.621 -8.086 -2.346 1 88.88 91 ALA B O 1
ATOM 1613 N N . ILE B 1 92 ? -3.834 -9.578 -3.484 1 91.31 92 ILE B N 1
ATOM 1614 C CA . ILE B 1 92 ? -2.73 -10.328 -4.082 1 91.31 92 ILE B CA 1
ATOM 1615 C C . ILE B 1 92 ? -3.051 -10.641 -5.539 1 91.31 92 ILE B C 1
ATOM 1617 O O . ILE B 1 92 ? -4.195 -10.945 -5.879 1 91.31 92 ILE B O 1
ATOM 1621 N N . SER B 1 93 ? -2.062 -10.484 -6.398 1 95.62 93 SER B N 1
ATOM 1622 C CA . SER B 1 93 ? -2.271 -10.898 -7.781 1 95.62 93 SER B CA 1
ATOM 1623 C C . SER B 1 93 ? -1.172 -11.844 -8.25 1 95.62 93 SER B C 1
ATOM 1625 O O . SER B 1 93 ? -0.07 -11.844 -7.695 1 95.62 93 SER B O 1
ATOM 1627 N N . ILE B 1 94 ? -1.509 -12.664 -9.211 1 96.12 94 ILE B N 1
ATOM 1628 C CA . ILE B 1 94 ? -0.593 -13.641 -9.797 1 96.12 94 ILE B CA 1
ATOM 1629 C C . ILE B 1 94 ? -0.028 -13.094 -11.109 1 96.12 94 ILE B C 1
ATOM 1631 O O . ILE B 1 94 ? -0.771 -12.57 -11.938 1 96.12 94 ILE B O 1
ATOM 1635 N N . ARG B 1 95 ? 1.197 -13.227 -11.266 1 94.88 95 ARG B N 1
ATOM 1636 C CA . ARG B 1 95 ? 1.901 -12.773 -12.461 1 94.88 95 ARG B CA 1
ATOM 1637 C C . ARG B 1 95 ? 1.614 -13.688 -13.648 1 94.88 95 ARG B C 1
ATOM 1639 O O . ARG B 1 95 ? 1.551 -14.906 -13.492 1 94.88 95 ARG B O 1
ATOM 1646 N N . THR B 1 96 ? 1.483 -13.047 -14.82 1 95.06 96 THR B N 1
ATOM 1647 C CA . THR B 1 96 ? 1.406 -13.812 -16.062 1 95.06 96 THR B CA 1
ATOM 1648 C C . THR B 1 96 ? 2.76 -14.43 -16.391 1 95.06 96 THR B C 1
ATOM 1650 O O . THR B 1 96 ? 3.799 -13.797 -16.219 1 95.06 96 THR B O 1
ATOM 1653 N N . GLY B 1 97 ? 2.748 -15.688 -16.891 1 91.19 97 GLY B N 1
ATOM 1654 C CA . GLY B 1 97 ? 3.982 -16.328 -17.312 1 91.19 97 GLY B CA 1
ATOM 1655 C C . GLY B 1 97 ? 4.066 -17.781 -16.875 1 91.19 97 GLY B C 1
ATOM 1656 O O . GLY B 1 97 ? 3.102 -18.344 -16.359 1 91.19 97 GLY B O 1
ATOM 1657 N N . PRO B 1 98 ? 5.203 -18.344 -17.172 1 93.5 98 PRO B N 1
ATOM 1658 C CA . PRO B 1 98 ? 5.383 -19.734 -16.75 1 93.5 98 PRO B CA 1
ATOM 1659 C C . PRO B 1 98 ? 5.402 -19.906 -15.242 1 93.5 98 PRO B C 1
ATOM 1661 O O . PRO B 1 98 ? 5.949 -19.062 -14.531 1 93.5 98 PRO B O 1
ATOM 1664 N N . SER B 1 99 ? 4.695 -20.875 -14.75 1 94.19 99 SER B N 1
ATOM 1665 C CA . SER B 1 99 ? 4.582 -21.156 -13.32 1 94.19 99 SER B CA 1
ATOM 1666 C C . SER B 1 99 ? 4.559 -22.672 -13.055 1 94.19 99 SER B C 1
ATOM 1668 O O . SER B 1 99 ? 4.047 -23.438 -13.875 1 94.19 99 SER B O 1
ATOM 1670 N N . TYR B 1 100 ? 5.082 -23.094 -11.93 1 94.62 100 TYR B N 1
ATOM 1671 C CA . TYR B 1 100 ? 4.965 -24.469 -11.469 1 94.62 100 TYR B CA 1
ATOM 1672 C C . TYR B 1 100 ? 3.516 -24.812 -11.164 1 94.62 100 TYR B C 1
ATOM 1674 O O . TYR B 1 100 ? 3.172 -26 -11.016 1 94.62 100 TYR B O 1
ATOM 1682 N N . PHE B 1 101 ? 2.633 -23.828 -11.133 1 95.5 101 PHE B N 1
ATOM 1683 C CA . PHE B 1 101 ? 1.244 -24.031 -10.734 1 95.5 101 PHE B CA 1
ATOM 1684 C C . PHE B 1 101 ? 0.299 -23.594 -11.852 1 95.5 101 PHE B C 1
ATOM 1686 O O . PHE B 1 101 ? -0.816 -23.141 -11.586 1 95.5 101 PHE B O 1
ATOM 1693 N N . SER B 1 102 ? 0.757 -23.734 -13.078 1 96 102 SER B N 1
ATOM 1694 C CA . SER B 1 102 ? 0.014 -23.25 -14.234 1 96 102 SER B CA 1
ATOM 1695 C C . SER B 1 102 ? -1.36 -23.906 -14.32 1 96 102 SER B C 1
ATOM 1697 O O . SER B 1 102 ? -2.348 -23.25 -14.664 1 96 102 SER B O 1
ATOM 1699 N N . GLU B 1 103 ? -1.447 -25.156 -14.07 1 96.25 103 GLU B N 1
ATOM 1700 C CA . GLU B 1 103 ? -2.721 -25.875 -14.133 1 96.25 103 GLU B CA 1
ATOM 1701 C C . GLU B 1 103 ? -3.709 -25.328 -13.102 1 96.25 103 GLU B C 1
ATOM 1703 O O . GLU B 1 103 ? -4.879 -25.109 -13.414 1 96.25 103 GLU B O 1
ATOM 1708 N N . GLU B 1 104 ? -3.24 -25.172 -11.852 1 94.69 104 GLU B N 1
ATOM 1709 C CA . GLU B 1 104 ? -4.086 -24.625 -10.789 1 94.69 104 GLU B CA 1
ATOM 1710 C C . GLU B 1 104 ? -4.535 -23.203 -11.109 1 94.69 104 GLU B C 1
ATOM 1712 O O . GLU B 1 104 ? -5.684 -22.844 -10.859 1 94.69 104 GLU B O 1
ATOM 1717 N N . ILE B 1 105 ? -3.639 -22.453 -11.68 1 96.25 105 ILE B N 1
ATOM 1718 C CA . ILE B 1 105 ? -3.924 -21.062 -12.031 1 96.25 105 ILE B CA 1
ATOM 1719 C C . ILE B 1 105 ? -5.023 -21.016 -13.094 1 96.25 105 ILE B C 1
ATOM 1721 O O . ILE B 1 105 ? -5.977 -20.234 -12.969 1 96.25 105 ILE B O 1
ATOM 1725 N N . LYS B 1 106 ? -4.844 -21.859 -14.062 1 95.88 106 LYS B N 1
ATOM 1726 C CA . LYS B 1 106 ? -5.832 -21.906 -15.133 1 95.88 106 LYS B CA 1
ATOM 1727 C C . LYS B 1 106 ? -7.203 -22.312 -14.602 1 95.88 106 LYS B C 1
ATOM 1729 O O . LYS B 1 106 ? -8.219 -21.703 -14.961 1 95.88 106 LYS B O 1
ATOM 1734 N N . LYS B 1 107 ? -7.262 -23.25 -13.75 1 95.75 107 LYS B N 1
ATOM 1735 C CA . LYS B 1 107 ? -8.508 -23.719 -13.172 1 95.75 107 LYS B CA 1
ATOM 1736 C C . LYS B 1 107 ? -9.211 -22.609 -12.383 1 95.75 107 LYS B C 1
ATOM 1738 O O . LYS B 1 107 ? -10.414 -22.391 -12.539 1 95.75 107 LYS B O 1
ATOM 1743 N N . ILE B 1 108 ? -8.469 -21.953 -11.609 1 95.19 108 ILE B N 1
ATOM 1744 C CA . ILE B 1 108 ? -9.031 -20.906 -10.766 1 95.19 108 ILE B CA 1
ATOM 1745 C C . ILE B 1 108 ? -9.531 -19.766 -11.633 1 95.19 108 ILE B C 1
ATOM 1747 O O . ILE B 1 108 ? -10.625 -19.234 -11.398 1 95.19 108 ILE B O 1
ATOM 1751 N N . LYS B 1 109 ? -8.734 -19.422 -12.555 1 94.19 109 LYS B N 1
ATOM 1752 C CA . LYS B 1 109 ? -9.109 -18.344 -13.461 1 94.19 109 LYS B CA 1
ATOM 1753 C C . LYS B 1 109 ? -10.43 -18.641 -14.164 1 94.19 109 LYS B C 1
ATOM 1755 O O . LYS B 1 109 ? -11.273 -17.75 -14.305 1 94.19 109 LYS B O 1
ATOM 1760 N N . CYS B 1 110 ? -10.617 -19.859 -14.516 1 94.06 110 CYS B N 1
ATOM 1761 C CA . CYS B 1 110 ? -11.844 -20.281 -15.18 1 94.06 110 CYS B CA 1
ATOM 1762 C C . CYS B 1 110 ? -13.023 -20.234 -14.227 1 94.06 110 CYS B C 1
ATOM 1764 O O . CYS B 1 110 ? -14.156 -19.984 -14.648 1 94.06 110 CYS B O 1
ATOM 1766 N N . THR B 1 111 ? -12.75 -20.438 -13.023 1 93.69 111 THR B N 1
ATOM 1767 C CA . THR B 1 111 ? -13.805 -20.438 -12.016 1 93.69 111 THR B CA 1
ATOM 1768 C C . THR B 1 111 ? -14.219 -19 -11.672 1 93.69 111 THR B C 1
ATOM 1770 O O . THR B 1 111 ? -15.391 -18.75 -11.375 1 93.69 111 THR B O 1
ATOM 1773 N N . ILE B 1 112 ? -13.344 -18.109 -11.758 1 93 112 ILE B N 1
ATOM 1774 C CA . ILE B 1 112 ? -13.633 -16.703 -11.477 1 93 112 ILE B CA 1
ATOM 1775 C C . ILE B 1 112 ? -14.523 -16.125 -12.57 1 93 112 ILE B C 1
ATOM 1777 O O . ILE B 1 112 ? -15.484 -15.414 -12.289 1 93 112 ILE B O 1
#

Organism: Camponotus floridanus (NCBI:txid104421)

InterPro domains:
  IPR004038 Ribosomal protein eL8/eL30/eS12/Gadd45 [PF01248] (19-93)
  IPR029064 Ribosomal protein eL30-like superfamily [G3DSA:3.30.1330.30] (1-112)
  IPR029064 Ribosomal protein eL30-like superfamily [SSF55315] (14-96)

Sequence (224 aa):
LANELLVLIQQMYHIERSMLFIGLIDVISSMEQNLTEFIILAEDTTHLLAPLNFLTRLTKLADAKNIPHIYACKKKQLGQACHVFTNIISAISIRTGPSYFSEEIKKIKCTILANELLVLIQQMYHIERSMLFIGLIDVISSMEQNLTEFIILAEDTTHLLAPLNFLTRLTKLADAKNIPHIYACKKKQLGQACHVFTNIISAISIRTGPSYFSEEIKKIKCTI